Protein 9CNU (pdb70)

Foldseek 3Di:
DWDADPPRHIDDDAQDPVLLVVLLCCCPVCVLQLCSLVSLCVSQPVHALQVSVVSLVVNPPPVVLSVLLVVLLVVLQVVQVVPDPQDDDDDPVDARPQGSCVLNPHPHDRSSRVCCCSPPVHNDPSSVSSSVSNSVSSLVSLLVVVPDALLPLAADPPRALVVSVVSNVSRCSSVVDPVVVSLVCVQPSSLVRYDVVLSVQVVVVPHPQDVVRSVVRRVVD/DDPPPDDD

B-factor: mean 29.61, std 1.93, range [20.0, 30.0]

Secondary structure (DSSP, 8-state):
-EEEETTTEEEEPPPPTTHHHHHHHHHHHTTS-TTHHHHHHHHTTT--HHHHHHHHHH--S-HHHHHHHHHHHHHHHHHHHHHS---SPPPTTSPP---HHHHHTSSS-SHHHHHHHT-SS----HHHHHHHHHHHHHHHHHHHH-SS-GGG----SSS-HHHHHHHHHHHHHHHT--HHHHHHHHHHHHHHSS-HHHHHHHHHH-SS--HHHHHHHTTT-/--S-SS--

InterPro domains:
  IPR000071 Immunodeficiency lentiviral matrix, N-terminal [PF00540] (2-123)
  IPR000071 Immunodeficiency lentiviral matrix, N-terminal [PR00234] (4-20)
  IPR000071 Immunodeficiency lentiviral matrix, N-terminal [PR00234] (22-40)
  IPR000071 Immunodeficiency lentiviral matrix, N-terminal [PR00234] (42-57)
  IPR000071 Immunodeficiency lentiviral matrix, N-terminal [PR00234] (70-89)
  IPR000071 Immunodeficiency lentiviral matrix, N-terminal [PR00234] (89-102)
  IPR000477 Reverse transcriptase domain [PF00078] (675-846)
  IPR000477 Reverse transcriptase domain [PS50878] (656-846)
  IPR001037 Integrase, C-terminal, retroviral [PF00552] (1396-1439)
  IPR001037 Integrase, C-terminal, retroviral [PS51027] (1394-1441)
  IPR001584 Integrase, catalytic core [PF00665] (1227-1316)
  IPR001584 Integrase, catalytic core [PS50994] (1224-1375)
  IPR001878 Zinc finger, CCHC-type [PF00098] (391-406)
  IPR001878 Zinc finger, CCHC-type [PF00098] (412-428)
  IPR001878 Zinc finger, CCHC-type [PS50158] (391-406)
  IPR001878 Zinc finger, CCHC-type [PS50158] (413-428)
  IPR001878 Zinc finger, CCHC-type [SM00343] (391-407)
  IPR001878 Zinc finger, CCHC-type [SM00343] (412-428)
  IPR001969 Aspartic peptidase, active site [PS00141] (535-546)
  IPR001995 Peptidase A2A, retrovirus, catalytic [PS50175] (533-602)

Sequence (229 aa):
PVQQTGGGNYIHVPLSPRTLNAWVKLVEDKKFGAEVVPGFQALSEGCTPYDINQMLNCVGDHQAAMQIIREIINDEAADWDAQHPIPGPLPAGQLRDPRGSDIAGTTSTVEEQIQWMYRPQNPVPVGNIYRRWIQIGLQKCVRMYNPTNILDVKQGPKEPFQSYVDRFYKSLRAEQTDPAVKNWMTQTLLIQNANPDCKLVLKGLGMNPTLEEMLTACQGVSGVFTFGA

Radius of gyration: 22.98 Å; Cα contacts (8 Å, |Δi|>4): 279; chains: 2; bounding box: 56×44×61 Å

Nearest PDB structures (foldseek):
  6obh-assembly1_A  TM=9.306E-01  e=3.230E-22  Human immunodeficiency virus 1
  6obh-assembly1_C  TM=9.306E-01  e=6.933E-22  Human immunodeficiency virus 1
  6obh-assembly1_E  TM=9.308E-01  e=1.172E-21  Human immunodeficiency virus 1
  8eet-assembly1_A  TM=9.108E-01  e=1.801E-21  Human immunodeficiency virus 1
  8eep-assembly1_A  TM=9.104E-01  e=1.488E-21  Human immunodeficiency virus 1

Solvent-accessible surface area: 12678 Å² total; per-residue (Å²): 22,24,88,103,61,77,85,46,90,88,84,47,43,97,27,44,113,199,23,41,64,35,0,46,107,29,0,93,85,100,124,2,16,20,65,0,12,65,19,0,76,72,51,0,117,47,5,0,0,93,1,0,5,60,0,0,26,72,5,67,95,36,76,75,2,1,81,52,0,39,90,28,0,67,75,49,10,57,68,44,58,84,142,57,100,114,68,60,144,54,95,111,80,94,21,90,38,3,41,0,54,3,0,3,6,38,93,11,64,17,113,40,1,7,81,0,24,84,29,132,153,62,86,19,60,0,0,64,9,0,18,122,12,0,32,65,0,0,68,75,0,6,84,103,94,28,131,53,60,3,80,100,0,110,20,21,120,190,46,81,8,99,45,0,7,87,74,0,68,131,4,10,134,4,40,58,36,95,104,80,64,60,90,136,20,21,98,59,17,0,20,106,12,8,19,101,79,1,38,114,42,0,99,68,62,28,164,113,18,83,62,143,81,8,53,96,33,8,147,84,91,185,57,138,132,56,2,11,111

Structure (mmCIF, N/CA/C/O backbone):
data_9CNU
#
_entry.id   9CNU
#
loop_
_entity.id
_entity.type
_entity.pdbx_description
1 polymer 'Capsid protein p24'
2 polymer 'Nuclear pore complex protein Nup153'
3 non-polymer 'INOSITOL HEXAKISPHOSPHATE'
#
loop_
_atom_site.group_PDB
_atom_site.id
_atom_site.type_symbol
_atom_site.label_atom_id
_atom_site.label_alt_id
_atom_site.label_comp_id
_atom_site.label_asym_id
_atom_site.label_entity_id
_atom_site.label_seq_id
_atom_site.pdbx_PDB_ins_code
_atom_site.Cartn_x
_atom_site.Cartn_y
_atom_site.Cartn_z
_atom_site.occupancy
_atom_site.B_iso_or_equiv
_atom_site.auth_seq_id
_atom_site.auth_comp_id
_atom_site.auth_asym_id
_atom_site.auth_atom_id
_atom_site.pdbx_PDB_model_num
ATOM 1 N N . PRO A 1 1 ? 98.911 79.005 124.051 1.00 30.00 1 PRO A N 1
ATOM 2 C CA . PRO A 1 1 ? 99.985 79.472 124.930 1.00 30.00 1 PRO A CA 1
ATOM 3 C C . PRO A 1 1 ? 99.603 79.359 126.409 1.00 30.00 1 PRO A C 1
ATOM 4 O O . PRO A 1 1 ? 98.696 78.610 126.726 1.00 30.00 1 PRO A O 1
ATOM 8 N N . VAL A 1 2 ? 100.290 80.096 127.287 1.00 30.00 2 VAL A N 1
ATOM 9 C CA . VAL A 1 2 ? 99.977 80.077 128.744 1.00 30.00 2 VAL A CA 1
ATOM 10 C C . VAL A 1 2 ? 100.066 81.480 129.333 1.00 30.00 2 VAL A C 1
ATOM 11 O O . VAL A 1 2 ? 100.944 82.226 128.893 1.00 30.00 2 VAL A O 1
ATOM 15 N N . GLN A 1 3 ? 99.184 81.827 130.271 1.00 30.00 3 GLN A N 1
ATOM 16 C CA . GLN A 1 3 ? 99.222 83.115 131.013 1.00 30.00 3 GLN A CA 1
ATOM 17 C C . GLN A 1 3 ? 99.068 82.748 132.485 1.00 30.00 3 GLN A C 1
ATOM 18 O O . GLN A 1 3 ? 98.596 81.634 132.740 1.00 30.00 3 GLN A O 1
ATOM 24 N N . GLN A 1 4 ? 99.451 83.622 133.408 1.00 30.00 4 GLN A N 1
ATOM 25 C CA . GLN A 1 4 ? 99.389 83.325 134.861 1.00 30.00 4 GLN A CA 1
ATOM 26 C C . GLN A 1 4 ? 98.234 84.128 135.451 1.00 30.00 4 GLN A C 1
ATOM 27 O O . GLN A 1 4 ? 97.794 85.070 134.776 1.00 30.00 4 GLN A O 1
ATOM 33 N N . THR A 1 5 ? 97.729 83.744 136.623 1.00 30.00 5 THR A N 1
ATOM 34 C CA . THR A 1 5 ? 96.577 84.412 137.279 1.00 30.00 5 THR A CA 1
ATOM 35 C C . THR A 1 5 ? 96.877 84.574 138.771 1.00 30.00 5 THR A C 1
ATOM 36 O O . THR A 1 5 ? 97.813 83.904 139.253 1.00 30.00 5 THR A O 1
ATOM 40 N N . GLY A 1 6 ? 96.139 85.439 139.474 1.00 30.00 6 GLY A N 1
ATOM 41 C CA . GLY A 1 6 ? 96.294 85.617 140.932 1.00 30.00 6 GLY A CA 1
ATOM 42 C C . GLY A 1 6 ? 96.397 84.284 141.650 1.00 30.00 6 GLY A C 1
ATOM 43 O O . GLY A 1 6 ? 95.637 83.366 141.278 1.00 30.00 6 GLY A O 1
ATOM 44 N N . GLY A 1 7 ? 97.289 84.167 142.639 1.00 30.00 7 GLY A N 1
ATOM 45 C CA . GLY A 1 7 ? 97.450 82.935 143.437 1.00 30.00 7 GLY A CA 1
ATOM 46 C C . GLY A 1 7 ? 98.599 82.073 142.946 1.00 30.00 7 GLY A C 1
ATOM 47 O O . GLY A 1 7 ? 98.895 81.069 143.622 1.00 30.00 7 GLY A O 1
ATOM 48 N N . GLY A 1 8 ? 99.221 82.430 141.818 1.00 30.00 8 GLY A N 1
ATOM 49 C CA . GLY A 1 8 ? 100.370 81.683 141.268 1.00 30.00 8 GLY A CA 1
ATOM 50 C C . GLY A 1 8 ? 99.925 80.565 140.343 1.00 30.00 8 GLY A C 1
ATOM 51 O O . GLY A 1 8 ? 100.784 79.741 139.976 1.00 30.00 8 GLY A O 1
ATOM 52 N N . ASN A 1 9 ? 98.662 80.564 139.904 1.00 30.00 9 ASN A N 1
ATOM 53 C CA . ASN A 1 9 ? 98.106 79.482 139.049 1.00 30.00 9 ASN A CA 1
ATOM 54 C C . ASN A 1 9 ? 98.447 79.763 137.588 1.00 30.00 9 ASN A C 1
ATOM 55 O O . ASN A 1 9 ? 98.725 80.922 137.287 1.00 30.00 9 ASN A O 1
ATOM 60 N N . TYR A 1 10 ? 98.336 78.781 136.694 1.00 30.00 10 TYR A N 1
ATOM 61 C CA . TYR A 1 10 ? 98.537 79.007 135.239 1.00 30.00 10 TYR A CA 1
ATOM 62 C C . TYR A 1 10 ? 97.311 78.504 134.479 1.00 30.00 10 TYR A C 1
ATOM 63 O O . TYR A 1 10 ? 96.551 77.702 135.056 1.00 30.00 10 TYR A O 1
ATOM 72 N N . ILE A 1 11 ? 97.068 79.027 133.280 1.00 30.00 11 ILE A N 1
ATOM 73 C CA . ILE A 1 11 ? 95.859 78.667 132.490 1.00 30.00 11 ILE A CA 1
ATOM 74 C C . ILE A 1 11 ? 96.246 78.592 131.019 1.00 30.00 11 ILE A C 1
ATOM 75 O O . ILE A 1 11 ? 97.301 79.142 130.674 1.00 30.00 11 ILE A O 1
ATOM 80 N N . HIS A 1 12 ? 95.401 78.007 130.176 1.00 30.00 12 HIS A N 1
ATOM 81 C CA . HIS A 1 12 ? 95.663 78.018 128.721 1.00 30.00 12 HIS A CA 1
ATOM 82 C C . HIS A 1 12 ? 95.015 79.247 128.111 1.00 30.00 12 HIS A C 1
ATOM 83 O O . HIS A 1 12 ? 93.767 79.345 128.105 1.00 30.00 12 HIS A O 1
ATOM 90 N N . VAL A 1 13 ? 95.837 80.162 127.622 1.00 30.00 13 VAL A N 1
ATOM 91 C CA . VAL A 1 13 ? 95.305 81.323 126.868 1.00 30.00 13 VAL A CA 1
ATOM 92 C C . VAL A 1 13 ? 95.310 80.787 125.442 1.00 30.00 13 VAL A C 1
ATOM 93 O O . VAL A 1 13 ? 95.933 79.745 125.251 1.00 30.00 13 VAL A O 1
ATOM 97 N N . PRO A 1 14 ? 94.550 81.316 124.474 1.00 30.00 14 PRO A N 1
ATOM 98 C CA . PRO A 1 14 ? 94.612 80.777 123.127 1.00 30.00 14 PRO A CA 1
ATOM 99 C C . PRO A 1 14 ? 95.724 81.336 122.241 1.00 30.00 14 PRO A C 1
ATOM 100 O O . PRO A 1 14 ? 96.263 82.372 122.590 1.00 30.00 14 PRO A O 1
ATOM 104 N N . LEU A 1 15 ? 96.000 80.706 121.094 1.00 30.00 15 LEU A N 1
ATOM 105 C CA . LEU A 1 15 ? 96.983 81.280 120.140 1.00 30.00 15 LEU A CA 1
ATOM 106 C C . LEU A 1 15 ? 96.188 82.334 119.379 1.00 30.00 15 LEU A C 1
ATOM 107 O O . LEU A 1 15 ? 94.945 82.292 119.484 1.00 30.00 15 LEU A O 1
ATOM 112 N N . SER A 1 16 ? 96.835 83.224 118.636 1.00 30.00 16 SER A N 1
ATOM 113 C CA . SER A 1 16 ? 96.132 84.384 118.042 1.00 30.00 16 SER A CA 1
ATOM 114 C C . SER A 1 16 ? 95.846 84.242 116.547 1.00 30.00 16 SER A C 1
ATOM 115 O O . SER A 1 16 ? 96.558 83.482 115.861 1.00 30.00 16 SER A O 1
ATOM 118 N N . PRO A 1 17 ? 94.829 84.964 116.029 1.00 30.00 17 PRO A N 1
ATOM 119 C CA . PRO A 1 17 ? 94.463 84.930 114.606 1.00 30.00 17 PRO A CA 1
ATOM 120 C C . PRO A 1 17 ? 95.493 85.516 113.640 1.00 30.00 17 PRO A C 1
ATOM 121 O O . PRO A 1 17 ? 95.336 85.320 112.449 1.00 30.00 17 PRO A O 1
ATOM 125 N N . ARG A 1 18 ? 96.507 86.193 114.159 1.00 30.00 18 ARG A N 1
ATOM 126 C CA . ARG A 1 18 ? 97.517 86.880 113.326 1.00 30.00 18 ARG A CA 1
ATOM 127 C C . ARG A 1 18 ? 98.814 86.085 113.270 1.00 30.00 18 ARG A C 1
ATOM 128 O O . ARG A 1 18 ? 99.683 86.449 112.458 1.00 30.00 18 ARG A O 1
ATOM 136 N N . THR A 1 19 ? 98.936 85.048 114.091 1.00 30.00 19 THR A N 1
ATOM 137 C CA . THR A 1 19 ? 100.173 84.243 114.207 1.00 30.00 19 THR A CA 1
ATOM 138 C C . THR A 1 19 ? 99.960 82.962 113.415 1.00 30.00 19 THR A C 1
ATOM 139 O O . THR A 1 19 ? 100.819 82.643 112.573 1.00 30.00 19 THR A O 1
ATOM 143 N N . LEU A 1 20 ? 98.869 82.252 113.688 1.00 30.00 20 LEU A N 1
ATOM 144 C CA . LEU A 1 20 ? 98.475 81.093 112.859 1.00 30.00 20 LEU A CA 1
ATOM 145 C C . LEU A 1 20 ? 98.579 81.501 111.398 1.00 30.00 20 LEU A C 1
ATOM 146 O O . LEU A 1 20 ? 99.213 80.775 110.623 1.00 30.00 20 LEU A O 1
ATOM 151 N N . ASN A 1 21 ? 98.044 82.673 111.075 1.00 30.00 21 ASN A N 1
ATOM 152 C CA . ASN A 1 21 ? 97.954 83.172 109.686 1.00 30.00 21 ASN A CA 1
ATOM 153 C C . ASN A 1 21 ? 99.314 83.548 109.115 1.00 30.00 21 ASN A C 1
ATOM 154 O O . ASN A 1 21 ? 99.562 83.251 107.938 1.00 30.00 21 ASN A O 1
ATOM 159 N N . ALA A 1 22 ? 100.169 84.152 109.927 1.00 30.00 22 ALA A N 1
ATOM 160 C CA . ALA A 1 22 ? 101.497 84.604 109.476 1.00 30.00 22 ALA A CA 1
ATOM 161 C C . ALA A 1 22 ? 102.372 83.383 109.235 1.00 30.00 22 ALA A C 1
ATOM 162 O O . ALA A 1 22 ? 103.193 83.412 108.299 1.00 30.00 22 ALA A O 1
ATOM 164 N N . TRP A 1 23 ? 102.180 82.348 110.042 1.00 30.00 23 TRP A N 1
ATOM 165 C CA . TRP A 1 23 ? 102.912 81.078 109.868 1.00 30.00 23 TRP A CA 1
ATOM 166 C C . TRP A 1 23 ? 102.460 80.433 108.570 1.00 30.00 23 TRP A C 1
ATOM 167 O O . TRP A 1 23 ? 103.319 80.064 107.756 1.00 30.00 23 TRP A O 1
ATOM 178 N N . VAL A 1 24 ? 101.152 80.350 108.381 1.00 30.00 24 VAL A N 1
ATOM 179 C CA . VAL A 1 24 ? 100.564 79.816 107.127 1.00 30.00 24 VAL A CA 1
ATOM 180 C C . VAL A 1 24 ? 101.203 80.508 105.927 1.00 30.00 24 VAL A C 1
ATOM 181 O O . VAL A 1 24 ? 101.578 79.802 104.968 1.00 30.00 24 VAL A O 1
ATOM 185 N N . LYS A 1 25 ? 101.368 81.825 106.001 1.00 30.00 25 LYS A N 1
ATOM 186 C CA . LYS A 1 25 ? 101.899 82.635 104.881 1.00 30.00 25 LYS A CA 1
ATOM 187 C C . LYS A 1 25 ? 103.406 82.452 104.722 1.00 30.00 25 LYS A C 1
ATOM 188 O O . LYS A 1 25 ? 103.858 82.341 103.584 1.00 30.00 25 LYS A O 1
ATOM 194 N N . LEU A 1 26 ? 104.152 82.434 105.820 1.00 30.00 26 LEU A N 1
ATOM 195 C CA . LEU A 1 26 ? 105.623 82.248 105.795 1.00 30.00 26 LEU A CA 1
ATOM 196 C C . LEU A 1 26 ? 105.912 80.896 105.152 1.00 30.00 26 LEU A C 1
ATOM 197 O O . LEU A 1 26 ? 106.869 80.799 104.384 1.00 30.00 26 LEU A O 1
ATOM 202 N N . VAL A 1 27 ? 105.100 79.892 105.454 1.00 30.00 27 VAL A N 1
ATOM 203 C CA . VAL A 1 27 ? 105.248 78.520 104.898 1.00 30.00 27 VAL A CA 1
ATOM 204 C C . VAL A 1 27 ? 104.900 78.499 103.413 1.00 30.00 27 VAL A C 1
ATOM 205 O O . VAL A 1 27 ? 105.451 77.647 102.697 1.00 30.00 27 VAL A O 1
ATOM 209 N N . GLU A 1 28 ? 103.999 79.369 102.970 1.00 30.00 28 GLU A N 1
ATOM 210 C CA . GLU A 1 28 ? 103.482 79.343 101.580 1.00 30.00 28 GLU A CA 1
ATOM 211 C C . GLU A 1 28 ? 104.221 80.314 100.671 1.00 30.00 28 GLU A C 1
ATOM 212 O O . GLU A 1 28 ? 104.697 79.878 99.610 1.00 30.00 28 GLU A O 1
ATOM 218 N N . ASP A 1 29 ? 104.295 81.576 101.069 1.00 30.00 29 ASP A N 1
ATOM 219 C CA . ASP A 1 29 ? 104.949 82.641 100.280 1.00 30.00 29 ASP A CA 1
ATOM 220 C C . ASP A 1 29 ? 106.416 82.289 100.099 1.00 30.00 29 ASP A C 1
ATOM 221 O O . ASP A 1 29 ? 106.936 82.464 98.980 1.00 30.00 29 ASP A O 1
ATOM 226 N N . LYS A 1 30 ? 107.042 81.800 101.164 1.00 30.00 30 LYS A N 1
ATOM 227 C CA . LYS A 1 30 ? 108.480 81.454 101.146 1.00 30.00 30 LYS A CA 1
ATOM 228 C C . LYS A 1 30 ? 108.633 79.999 100.721 1.00 30.00 30 LYS A C 1
ATOM 229 O O . LYS A 1 30 ? 109.770 79.604 100.396 1.00 30.00 30 LYS A O 1
ATOM 235 N N . LYS A 1 31 ? 107.540 79.235 100.748 1.00 30.00 31 LYS A N 1
ATOM 236 C CA . LYS A 1 31 ? 107.555 77.822 100.303 1.00 30.00 31 LYS A CA 1
ATOM 237 C C . LYS A 1 31 ? 108.612 77.070 101.107 1.00 30.00 31 LYS A C 1
ATOM 238 O O . LYS A 1 31 ? 109.563 76.551 100.488 1.00 30.00 31 LYS A O 1
ATOM 244 N N . PHE A 1 32 ? 108.462 77.015 102.427 1.00 30.00 32 PHE A N 1
ATOM 245 C CA . PHE A 1 32 ? 109.427 76.350 103.338 1.00 30.00 32 PHE A CA 1
ATOM 246 C C . PHE A 1 32 ? 110.819 76.923 103.094 1.00 30.00 32 PHE A C 1
ATOM 247 O O . PHE A 1 32 ? 111.788 76.146 102.985 1.00 30.00 32 PHE A O 1
ATOM 255 N N . GLY A 1 33 ? 110.918 78.245 102.982 1.00 30.00 33 GLY A N 1
ATOM 256 C CA . GLY A 1 33 ? 112.240 78.880 102.893 1.00 30.00 33 GLY A CA 1
ATOM 257 C C . GLY A 1 33 ? 112.924 78.628 104.220 1.00 30.00 33 GLY A C 1
ATOM 258 O O . GLY A 1 33 ? 112.213 78.332 1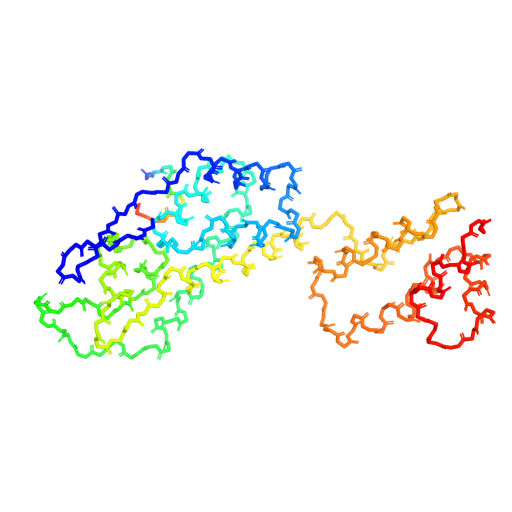05.186 1.00 30.00 33 GLY A O 1
ATOM 259 N N . ALA A 1 34 ? 114.254 78.584 104.272 1.00 30.00 34 ALA A N 1
ATOM 260 C CA . ALA A 1 34 ? 115.022 78.367 105.521 1.00 30.00 34 ALA A CA 1
ATOM 261 C C . ALA A 1 34 ? 114.461 79.205 106.665 1.00 30.00 34 ALA A C 1
ATOM 262 O O . ALA A 1 34 ? 114.457 78.712 107.810 1.00 30.00 34 ALA A O 1
ATOM 264 N N . GLU A 1 35 ? 114.010 80.420 106.368 1.00 30.00 35 GLU A N 1
ATOM 265 C CA . GLU A 1 35 ? 113.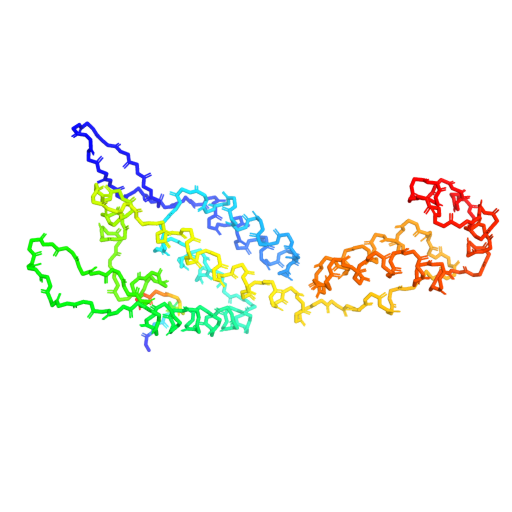518 81.384 107.385 1.00 30.00 35 GLU A CA 1
ATOM 266 C C . GLU A 1 35 ? 112.239 80.903 108.057 1.00 30.00 35 GLU A C 1
ATOM 267 O O . GLU A 1 35 ? 111.843 81.495 109.077 1.00 30.00 35 GLU A O 1
ATOM 273 N N . VAL A 1 36 ? 111.584 79.915 107.473 1.00 30.00 36 VAL A N 1
ATOM 274 C CA . VAL A 1 36 ? 110.319 79.373 108.025 1.00 30.00 36 VAL A CA 1
ATOM 275 C C . VAL A 1 36 ? 110.590 78.864 109.441 1.00 30.00 36 VAL A C 1
ATOM 276 O O . VAL A 1 36 ? 109.694 79.011 110.290 1.00 30.00 36 VAL A O 1
ATOM 280 N N . VAL A 1 37 ? 111.768 78.294 109.689 1.00 30.00 37 VAL A N 1
ATOM 281 C CA . VAL A 1 37 ? 112.111 77.686 111.007 1.00 30.00 37 VAL A CA 1
ATOM 282 C C . VAL A 1 37 ? 112.138 78.728 112.139 1.00 30.00 37 VAL A C 1
ATOM 283 O O . VAL A 1 37 ? 111.528 78.442 113.177 1.00 30.00 37 VAL A O 1
ATOM 287 N N . PRO A 1 38 ? 112.842 79.881 112.032 1.00 30.00 38 PRO A N 1
ATOM 288 C CA . PRO A 1 38 ? 112.789 80.973 113.046 1.00 30.00 38 PRO A CA 1
ATOM 289 C C . PRO A 1 38 ? 111.488 81.768 112.995 1.00 30.00 38 PRO A C 1
ATOM 290 O O . PRO A 1 38 ? 111.147 82.354 113.987 1.00 30.00 38 PRO A O 1
ATOM 294 N N . GLY A 1 39 ? 110.867 81.861 111.821 1.00 30.00 39 GLY A N 1
ATOM 295 C CA . GLY A 1 39 ? 109.555 82.515 111.721 1.00 30.00 39 GLY A CA 1
ATOM 296 C C . GLY A 1 39 ? 108.595 81.714 112.571 1.00 30.00 39 GLY A C 1
ATOM 297 O O . GLY A 1 39 ? 107.850 82.325 113.315 1.00 30.00 39 GLY A O 1
ATOM 298 N N . PHE A 1 40 ? 108.695 80.386 112.547 1.00 30.00 40 PHE A N 1
ATOM 299 C CA . PHE A 1 40 ? 107.850 79.475 113.357 1.00 30.00 40 PHE A CA 1
ATOM 300 C C . PHE A 1 40 ? 108.166 79.610 114.842 1.00 30.00 40 PHE A C 1
ATOM 301 O O . PHE A 1 40 ? 107.215 79.753 115.626 1.00 30.00 40 PHE A O 1
ATOM 309 N N . GLN A 1 41 ? 109.444 79.556 115.215 1.00 30.00 41 GLN A N 1
ATOM 310 C CA . GLN A 1 41 ? 109.910 79.603 116.621 1.00 30.00 41 GLN A CA 1
ATOM 311 C C . GLN A 1 41 ? 109.449 80.883 117.304 1.00 30.00 41 GLN A C 1
ATOM 312 O O . GLN A 1 41 ? 108.986 80.799 118.458 1.00 30.00 41 GLN A O 1
ATOM 318 N N . ALA A 1 42 ? 109.597 82.020 116.631 1.00 30.00 42 ALA A N 1
ATOM 319 C CA . ALA A 1 42 ? 109.229 83.343 117.174 1.00 30.00 42 ALA A CA 1
ATOM 320 C C . ALA A 1 42 ? 107.719 83.450 117.339 1.00 30.00 42 ALA A C 1
ATOM 321 O O . ALA A 1 42 ? 107.271 83.993 118.367 1.00 30.00 42 ALA A O 1
ATOM 323 N N . LEU A 1 43 ? 106.973 82.961 116.353 1.00 30.00 43 LEU A N 1
ATOM 324 C CA . LEU A 1 43 ? 105.493 83.010 116.363 1.00 30.00 43 LEU A CA 1
ATOM 325 C C . LEU A 1 43 ? 104.983 82.079 117.459 1.00 30.00 43 LEU A C 1
ATOM 326 O O . LEU A 1 43 ? 103.843 82.279 117.908 1.00 30.00 43 LEU A O 1
ATOM 331 N N . SER A 1 44 ? 105.802 81.124 117.897 1.00 30.00 44 SER A N 1
ATOM 332 C CA . SER A 1 44 ? 105.411 80.096 118.890 1.00 30.00 44 SER A CA 1
ATOM 333 C C . SER A 1 44 ? 106.165 80.225 120.212 1.00 30.00 44 SER A C 1
ATOM 334 O O . SER A 1 44 ? 106.218 79.224 120.949 1.00 30.00 44 SER A O 1
ATOM 337 N N . GLU A 1 45 ? 106.754 81.380 120.504 1.00 30.00 45 GLU A N 1
ATOM 338 C CA . GLU A 1 45 ? 107.572 81.526 121.732 1.00 30.00 45 GLU A CA 1
ATOM 339 C C . GLU A 1 45 ? 106.605 81.808 122.884 1.00 30.00 45 GLU A C 1
ATOM 340 O O . GLU A 1 45 ? 105.903 82.835 122.812 1.00 30.00 45 GLU A O 1
ATOM 346 N N . GLY A 1 46 ? 106.561 80.933 123.894 1.00 30.00 46 GLY A N 1
ATOM 347 C CA . GLY A 1 46 ? 105.597 81.049 125.007 1.00 30.00 46 GLY A CA 1
ATOM 348 C C . GLY A 1 46 ? 104.366 80.205 124.727 1.00 30.00 46 GLY A C 1
ATOM 349 O O . GLY A 1 46 ? 103.411 80.291 125.524 1.00 30.00 46 GLY A O 1
ATOM 350 N N . CYS A 1 47 ? 104.378 79.413 123.649 1.00 30.00 47 CYS A N 1
ATOM 351 C CA . CYS A 1 47 ? 103.235 78.551 123.242 1.00 30.00 47 CYS A CA 1
ATOM 352 C C . CYS A 1 47 ? 103.281 77.178 123.897 1.00 30.00 47 CYS A C 1
ATOM 353 O O . CYS A 1 47 ? 104.297 76.874 124.554 1.00 30.00 47 CYS A O 1
ATOM 356 N N . THR A 1 48 ? 102.224 76.388 123.719 1.00 30.00 48 THR A N 1
ATOM 357 C CA . THR A 1 48 ? 102.180 74.984 124.185 1.00 30.00 48 THR A CA 1
ATOM 358 C C . THR A 1 48 ? 102.057 74.109 122.936 1.00 30.00 48 THR A C 1
ATOM 359 O O . THR A 1 48 ? 101.664 74.636 121.879 1.00 30.00 48 THR A O 1
ATOM 363 N N . PRO A 1 49 ? 102.356 72.800 123.020 1.00 30.00 49 PRO A N 1
ATOM 364 C CA . PRO A 1 49 ? 102.298 71.908 121.863 1.00 30.00 49 PRO A CA 1
ATOM 365 C C . PRO A 1 49 ? 100.964 71.897 121.112 1.00 30.00 49 PRO A C 1
ATOM 366 O O . PRO A 1 49 ? 100.986 71.736 119.913 1.00 30.00 49 PRO A O 1
ATOM 370 N N . TYR A 1 50 ? 99.850 72.057 121.822 1.00 30.00 50 TYR A N 1
ATOM 371 C CA . TYR A 1 50 ? 98.484 72.030 121.244 1.00 30.00 50 TYR A CA 1
ATOM 372 C C . TYR A 1 50 ? 98.353 73.058 120.129 1.00 30.00 50 TYR A C 1
ATOM 373 O O . TYR A 1 50 ? 97.839 72.723 119.048 1.00 30.00 50 TYR A O 1
ATOM 382 N N . ASP A 1 51 ? 98.905 74.246 120.338 1.00 30.00 51 ASP A N 1
ATOM 383 C CA . ASP A 1 51 ? 98.804 75.358 119.368 1.00 30.00 51 ASP A CA 1
ATOM 384 C C . ASP A 1 51 ? 99.845 75.187 118.277 1.00 30.00 51 ASP A C 1
ATOM 385 O O . ASP A 1 51 ? 99.561 75.549 117.123 1.00 30.00 51 ASP A O 1
ATOM 390 N N . ILE A 1 52 ? 101.018 74.690 118.654 1.00 30.00 52 ILE A N 1
ATOM 391 C CA . ILE A 1 52 ? 102.110 74.433 117.684 1.00 30.00 52 ILE A CA 1
ATOM 392 C C . ILE A 1 52 ? 101.523 73.475 116.655 1.00 30.00 52 ILE A C 1
ATOM 393 O O . ILE A 1 52 ? 101.767 73.677 115.456 1.00 30.00 52 ILE A O 1
ATOM 398 N N . ASN A 1 53 ? 100.748 72.495 117.114 1.00 30.00 53 ASN A N 1
ATOM 399 C CA . ASN A 1 53 ? 100.054 71.551 116.211 1.00 30.00 53 ASN A CA 1
ATOM 400 C C . ASN A 1 53 ? 99.048 72.311 115.355 1.00 30.00 53 ASN A C 1
ATOM 401 O O . ASN A 1 53 ? 99.117 72.167 114.126 1.00 30.00 53 ASN A O 1
ATOM 406 N N . GLN A 1 54 ? 98.137 73.077 115.968 1.00 30.00 54 GLN A N 1
ATOM 407 C CA . GLN A 1 54 ? 97.047 73.774 115.234 1.00 30.00 54 GLN A CA 1
ATOM 408 C C . GLN A 1 54 ? 97.612 74.680 114.152 1.00 30.00 54 GLN A C 1
ATOM 409 O O . GLN A 1 54 ? 96.938 74.837 113.144 1.00 30.00 54 GLN A O 1
ATOM 415 N N . MET A 1 55 ? 98.733 75.341 114.417 1.00 30.00 55 MET A N 1
ATOM 416 C CA . MET A 1 55 ? 99.408 76.220 113.437 1.00 30.00 55 MET A CA 1
ATOM 417 C C . MET A 1 55 ? 99.811 75.382 112.233 1.00 30.00 55 MET A C 1
ATOM 418 O O . MET A 1 55 ? 99.424 75.732 111.103 1.00 30.00 55 MET A O 1
ATOM 423 N N . LEU A 1 56 ? 100.561 74.313 112.487 1.00 30.00 56 LEU A N 1
ATOM 424 C CA . LEU A 1 56 ? 101.062 73.403 111.432 1.00 30.00 56 LEU A CA 1
ATOM 425 C C . LEU A 1 56 ? 99.878 72.805 110.677 1.00 30.00 56 LEU A C 1
ATOM 426 O O . LEU A 1 56 ? 99.988 72.643 109.448 1.00 30.00 56 LEU A O 1
ATOM 431 N N . ASN A 1 57 ? 98.794 72.488 111.384 1.00 30.00 57 ASN A N 1
ATOM 432 C CA . ASN A 1 57 ? 97.582 71.883 110.780 1.00 30.00 57 ASN A CA 1
ATOM 433 C C . ASN A 1 57 ? 96.900 72.860 109.832 1.00 30.00 57 ASN A C 1
ATOM 434 O O . ASN A 1 57 ? 96.565 72.449 108.714 1.00 30.00 57 ASN A O 1
ATOM 439 N N . CYS A 1 58 ? 96.689 74.098 110.266 1.00 30.00 58 CYS A N 1
ATOM 440 C CA . CYS A 1 58 ? 95.967 75.111 109.464 1.00 30.00 58 CYS A CA 1
ATOM 441 C C . CYS A 1 58 ? 96.581 75.189 108.072 1.00 30.00 58 CYS A C 1
ATOM 442 O O . CYS A 1 58 ? 95.827 75.397 107.109 1.00 30.00 58 CYS A O 1
ATOM 445 N N . VAL A 1 59 ? 97.900 75.056 107.973 1.00 30.00 59 VAL A N 1
ATOM 446 C CA . VAL A 1 59 ? 98.552 75.021 106.639 1.00 30.00 59 VAL A CA 1
ATOM 447 C C . VAL A 1 59 ? 97.850 73.893 105.887 1.00 30.00 59 VAL A C 1
ATOM 448 O O . VAL A 1 59 ? 97.812 72.774 106.436 1.00 30.00 59 VAL A O 1
ATOM 452 N N . GLY A 1 60 ? 97.328 74.159 104.689 1.00 30.00 60 GLY A N 1
ATOM 453 C CA . GLY A 1 60 ? 96.539 73.167 103.934 1.00 30.00 60 GLY A CA 1
ATOM 454 C C . GLY A 1 60 ? 97.224 72.710 102.672 1.00 30.00 60 GLY A C 1
ATOM 455 O O . GLY A 1 60 ? 96.588 71.968 101.899 1.00 30.00 60 GLY A O 1
ATOM 456 N N . ASP A 1 61 ? 98.464 73.134 102.468 1.00 30.00 61 ASP A N 1
ATOM 457 C CA . ASP A 1 61 ? 99.202 72.832 101.224 1.00 30.00 61 ASP A CA 1
ATOM 458 C C . ASP A 1 61 ? 100.623 72.444 101.607 1.00 30.00 61 ASP A C 1
ATOM 459 O O . ASP A 1 61 ? 100.941 72.547 102.807 1.00 30.00 61 ASP A O 1
ATOM 464 N N . HIS A 1 62 ? 101.415 71.964 100.650 1.00 30.00 62 HIS A N 1
ATOM 465 C CA . HIS A 1 62 ? 102.769 71.473 100.976 1.00 30.00 62 HIS A CA 1
ATOM 466 C C . HIS A 1 62 ? 102.540 70.377 102.006 1.00 30.00 62 HIS A C 1
ATOM 467 O O . HIS A 1 62 ? 103.319 70.277 102.977 1.00 30.00 62 HIS A O 1
ATOM 474 N N . GLN A 1 63 ? 101.481 69.591 101.818 1.00 30.00 63 GLN A N 1
ATOM 475 C CA . GLN A 1 63 ? 101.084 68.558 102.805 1.00 30.00 63 GLN A CA 1
ATOM 476 C C . GLN A 1 63 ? 102.027 67.360 102.692 1.00 30.00 63 GLN A C 1
ATOM 477 O O . GLN A 1 63 ? 101.923 66.470 103.551 1.00 30.00 63 GLN A O 1
ATOM 483 N N . ALA A 1 64 ? 102.898 67.316 101.686 1.00 30.00 64 ALA A N 1
ATOM 484 C CA . ALA A 1 64 ? 103.947 66.282 101.568 1.00 30.00 64 ALA A CA 1
ATOM 485 C C . ALA A 1 64 ? 105.022 66.560 102.609 1.00 30.00 64 ALA A C 1
ATOM 486 O O . ALA A 1 64 ? 105.527 65.593 103.200 1.00 30.00 64 ALA A O 1
ATOM 488 N N . ALA A 1 65 ? 105.334 67.833 102.835 1.00 30.00 65 ALA A N 1
ATOM 489 C CA . ALA A 1 65 ? 106.389 68.253 103.776 1.00 30.00 65 ALA A CA 1
ATOM 490 C C . ALA A 1 65 ? 105.858 68.196 105.200 1.00 30.00 65 ALA A C 1
ATOM 491 O O . ALA A 1 65 ? 106.642 67.903 106.111 1.00 30.00 65 ALA A O 1
ATOM 493 N N . MET A 1 66 ? 104.580 68.510 105.376 1.00 30.00 66 MET A N 1
ATOM 494 C CA . MET A 1 66 ? 103.941 68.467 106.708 1.00 30.00 66 MET A CA 1
ATOM 495 C C . MET A 1 66 ? 103.963 67.007 107.144 1.00 30.00 66 MET A C 1
ATOM 496 O O . MET A 1 66 ? 104.129 66.758 108.342 1.00 30.00 66 MET A O 1
ATOM 501 N N . GLN A 1 67 ? 103.917 66.054 106.215 1.00 30.00 67 GLN A N 1
ATOM 502 C CA . GLN A 1 67 ? 104.006 64.618 106.581 1.00 30.00 67 GLN A CA 1
ATOM 503 C C . GLN A 1 67 ? 105.448 64.263 106.936 1.00 30.00 67 GLN A C 1
ATOM 504 O O . GLN A 1 67 ? 105.635 63.451 107.854 1.00 30.00 67 GLN A O 1
ATOM 510 N N . ILE A 1 68 ? 106.427 64.827 106.229 1.00 30.00 68 ILE A N 1
ATOM 511 C CA . ILE A 1 68 ? 107.863 64.600 106.554 1.00 30.00 68 ILE A CA 1
ATOM 512 C C . ILE A 1 68 ? 108.076 65.105 107.978 1.00 30.00 68 ILE A C 1
ATOM 513 O O . ILE A 1 68 ? 108.704 64.381 108.767 1.00 30.00 68 ILE A O 1
ATOM 518 N N . ILE A 1 69 ? 107.535 66.280 108.302 1.00 30.00 69 ILE A N 1
ATOM 519 C CA . ILE A 1 69 ? 107.625 66.848 109.675 1.00 30.00 69 ILE A CA 1
ATOM 520 C C . ILE A 1 69 ? 106.980 65.851 110.633 1.00 30.00 69 ILE A C 1
ATOM 521 O O . ILE A 1 69 ? 107.562 65.629 111.705 1.00 30.00 69 ILE A O 1
ATOM 526 N N . ARG A 1 70 ? 105.846 65.248 110.262 1.00 30.00 70 ARG A N 1
ATOM 527 C CA . ARG A 1 70 ? 105.099 64.363 111.195 1.00 30.00 70 ARG A CA 1
ATOM 528 C C . ARG A 1 70 ? 105.877 63.073 111.420 1.00 30.00 70 ARG A C 1
ATOM 529 O O . ARG A 1 70 ? 105.833 62.568 112.541 1.00 30.00 70 ARG A O 1
ATOM 537 N N . GLU A 1 71 ? 106.580 62.591 110.405 1.00 30.00 71 GLU A N 1
ATOM 538 C CA . GLU A 1 71 ? 107.399 61.366 110.525 1.00 30.00 71 GLU A CA 1
ATOM 539 C C . GLU A 1 71 ? 108.589 61.684 111.426 1.00 30.00 71 GLU A C 1
ATOM 540 O O . GLU A 1 71 ? 108.922 60.835 112.259 1.00 30.00 71 GLU A O 1
ATOM 546 N N . ILE A 1 72 ? 109.182 62.869 111.275 1.00 30.00 72 ILE A N 1
ATOM 547 C CA . ILE A 1 72 ? 110.333 63.313 112.113 1.00 30.00 72 ILE A CA 1
ATOM 548 C C . ILE A 1 72 ? 109.857 63.477 113.557 1.00 30.00 72 ILE A C 1
ATOM 549 O O . ILE A 1 72 ? 110.617 63.104 114.443 1.00 30.00 72 ILE A O 1
ATOM 554 N N . ILE A 1 73 ? 108.656 64.013 113.780 1.00 30.00 73 ILE A N 1
ATOM 555 C CA . ILE A 1 73 ? 108.105 64.251 115.149 1.00 30.00 73 ILE A CA 1
ATOM 556 C C . ILE A 1 73 ? 107.898 62.906 115.842 1.00 30.00 73 ILE A C 1
ATOM 557 O O . ILE A 1 73 ? 108.152 62.846 117.053 1.00 30.00 73 ILE A O 1
ATOM 562 N N . ASN A 1 74 ? 107.427 61.886 115.122 1.00 30.00 74 ASN A N 1
ATOM 563 C CA . ASN A 1 74 ? 107.123 60.546 115.686 1.00 30.00 74 ASN A CA 1
ATOM 564 C C . ASN A 1 74 ? 108.433 59.838 116.017 1.00 30.00 74 ASN A C 1
ATOM 565 O O . ASN A 1 74 ? 108.427 59.025 116.955 1.00 30.00 74 ASN A O 1
ATOM 570 N N . ASP A 1 75 ? 109.495 60.102 115.258 1.00 30.00 75 ASP A N 1
ATOM 571 C CA . ASP A 1 75 ? 110.838 59.503 115.448 1.00 30.00 75 ASP A CA 1
ATOM 572 C C . ASP A 1 75 ? 111.498 60.072 116.700 1.00 30.00 75 ASP A C 1
ATOM 573 O O . ASP A 1 75 ? 112.026 59.275 117.490 1.00 30.00 75 ASP A O 1
ATOM 578 N N . GLU A 1 76 ? 111.452 61.391 116.879 1.00 30.00 76 GLU A N 1
ATOM 579 C CA . GLU A 1 76 ? 112.062 62.066 118.051 1.00 30.00 76 GLU A CA 1
ATOM 580 C C . GLU A 1 76 ? 111.290 61.631 119.294 1.00 30.00 76 GLU A C 1
ATOM 581 O O . GLU A 1 76 ? 111.923 61.489 120.352 1.00 30.00 76 GLU A O 1
ATOM 587 N N . ALA A 1 77 ? 109.972 61.464 119.175 1.00 30.00 77 ALA A N 1
ATOM 588 C CA . ALA A 1 77 ? 109.095 61.040 120.289 1.00 30.00 77 ALA A CA 1
ATOM 589 C C . ALA A 1 77 ? 109.411 59.603 120.696 1.00 30.00 77 ALA A C 1
ATOM 590 O O . ALA A 1 77 ? 109.304 59.312 121.897 1.00 30.00 77 ALA A O 1
ATOM 592 N N . ALA A 1 78 ? 109.734 58.734 119.737 1.00 30.00 78 ALA A N 1
ATOM 593 C CA . ALA A 1 78 ? 110.039 57.307 119.990 1.00 30.00 78 ALA A CA 1
ATOM 594 C C . ALA A 1 78 ? 111.372 57.203 120.727 1.00 30.00 78 ALA A C 1
ATOM 595 O O . ALA A 1 78 ? 111.570 56.184 121.403 1.00 30.00 78 ALA A O 1
ATOM 597 N N . ASP A 1 79 ? 112.268 58.171 120.543 1.00 30.00 79 ASP A N 1
ATOM 598 C CA . ASP A 1 79 ? 113.585 58.251 121.221 1.00 30.00 79 ASP A CA 1
ATOM 599 C C . ASP A 1 79 ? 113.372 58.687 122.668 1.00 30.00 79 ASP A C 1
ATOM 600 O O . ASP A 1 79 ? 114.046 58.135 123.548 1.00 30.00 79 ASP A O 1
ATOM 605 N N . TRP A 1 80 ? 112.472 59.642 122.903 1.00 30.00 80 TRP A N 1
ATOM 606 C CA . TRP A 1 80 ? 112.155 60.119 124.272 1.00 30.00 80 TRP A CA 1
ATOM 607 C C . TRP A 1 80 ? 111.596 58.933 125.056 1.00 30.00 80 TRP A C 1
ATOM 608 O O . TRP A 1 80 ? 111.972 58.772 126.219 1.00 30.00 80 TRP A O 1
ATOM 619 N N . ASP A 1 81 ? 110.743 58.124 124.434 1.00 30.00 81 ASP A N 1
ATOM 620 C CA . ASP A 1 81 ? 110.191 56.902 125.068 1.00 30.00 81 ASP A CA 1
ATOM 621 C C . ASP A 1 81 ? 111.325 55.905 125.300 1.00 30.00 81 ASP A C 1
ATOM 622 O O . ASP A 1 81 ? 111.362 55.315 126.395 1.00 30.00 81 ASP A O 1
ATOM 627 N N . ALA A 1 82 ? 112.233 55.753 124.335 1.00 30.00 82 ALA A N 1
ATOM 628 C CA . ALA A 1 82 ? 113.349 54.781 124.389 1.00 30.00 82 ALA A CA 1
ATOM 629 C C . ALA A 1 82 ? 114.350 55.131 125.490 1.00 30.00 82 ALA A C 1
ATOM 630 O O . ALA A 1 82 ? 114.838 54.193 126.148 1.00 30.00 82 ALA A O 1
ATOM 632 N N . GLN A 1 83 ? 114.637 56.419 125.693 1.00 30.00 83 GLN A N 1
ATOM 633 C CA . GLN A 1 83 ? 115.672 56.876 126.655 1.00 30.00 83 GLN A CA 1
ATOM 634 C C . GLN A 1 83 ? 115.083 56.982 128.057 1.00 30.00 83 GLN A C 1
ATOM 635 O O . GLN A 1 83 ? 115.797 56.643 129.020 1.00 30.00 83 GLN A O 1
ATOM 641 N N . HIS A 1 84 ? 113.833 57.429 128.164 1.00 30.00 84 HIS A N 1
ATOM 642 C CA . HIS A 1 84 ? 113.177 57.621 129.483 1.00 30.00 84 HIS A CA 1
ATOM 643 C C . HIS A 1 84 ? 112.853 56.242 130.058 1.00 30.00 84 HIS A C 1
ATOM 644 O O . HIS A 1 84 ? 112.599 55.299 129.276 1.00 30.00 84 HIS A O 1
ATOM 651 N N . PRO A 1 85 ? 112.841 56.076 131.397 1.00 30.00 85 PRO A N 1
ATOM 652 C CA . PRO A 1 85 ? 112.663 54.760 132.014 1.00 30.00 85 PRO A CA 1
ATOM 653 C C . PRO A 1 85 ? 111.214 54.351 132.296 1.00 30.00 85 PRO A C 1
ATOM 654 O O . PRO A 1 85 ? 111.037 53.288 132.860 1.00 30.00 85 PRO A O 1
ATOM 658 N N . ILE A 1 86 ? 110.233 55.183 131.934 1.00 30.00 86 ILE A N 1
ATOM 659 C CA . ILE A 1 86 ? 108.798 54.905 132.241 1.00 30.00 86 ILE A CA 1
ATOM 660 C C . ILE A 1 86 ? 108.771 54.351 133.670 1.00 30.00 86 ILE A C 1
ATOM 661 O O . ILE A 1 86 ? 108.466 53.159 133.860 1.00 30.00 86 ILE A O 1
ATOM 666 N N . PRO A 1 87 ? 109.011 55.189 134.699 1.00 30.00 87 PRO A N 1
ATOM 667 C CA . PRO A 1 87 ? 109.095 54.703 136.081 1.00 30.00 87 PRO A CA 1
ATOM 668 C C . PRO A 1 87 ? 107.806 54.036 136.578 1.00 30.00 87 PRO A C 1
ATOM 669 O O . PRO A 1 87 ? 106.851 53.974 135.823 1.00 30.00 87 PRO A O 1
ATOM 673 N N . GLY A 1 88 ? 107.785 53.599 137.840 1.00 30.00 88 GLY A N 1
ATOM 674 C CA . GLY A 1 88 ? 106.612 52.922 138.423 1.00 30.00 88 GLY A CA 1
ATOM 675 C C . GLY A 1 88 ? 105.385 53.810 138.346 1.00 30.00 88 GLY A C 1
ATOM 676 O O . GLY A 1 88 ? 105.548 55.044 138.436 1.00 30.00 88 GLY A O 1
ATOM 677 N N . PRO A 1 89 ? 104.159 53.263 138.185 1.00 30.00 89 PRO A N 1
ATOM 678 C CA . PRO A 1 89 ? 102.970 54.096 137.999 1.00 30.00 89 PRO A CA 1
ATOM 679 C C . PRO A 1 89 ? 102.798 55.113 139.132 1.00 30.00 89 PRO A C 1
ATOM 680 O O . PRO A 1 89 ? 103.050 54.753 140.268 1.00 30.00 89 PRO A O 1
ATOM 684 N N . LEU A 1 90 ? 102.372 56.334 138.803 1.00 30.00 90 LEU A N 1
ATOM 685 C CA . LEU A 1 90 ? 102.181 57.422 139.801 1.00 30.00 90 LEU A CA 1
ATOM 686 C C . LEU A 1 90 ? 100.689 57.534 140.126 1.00 30.00 90 LEU A C 1
ATOM 687 O O . LEU A 1 90 ? 99.873 57.049 139.317 1.00 30.00 90 LEU A O 1
ATOM 692 N N . PRO A 1 91 ? 100.295 58.132 141.271 1.00 30.00 91 PRO A N 1
ATOM 693 C CA . PRO A 1 91 ? 98.890 58.195 141.673 1.00 30.00 91 PRO A CA 1
ATOM 694 C C . PRO A 1 91 ? 98.097 59.136 140.761 1.00 30.00 91 PRO A C 1
ATOM 695 O O . PRO A 1 91 ? 98.718 59.858 140.014 1.00 30.00 91 PRO A O 1
ATOM 699 N N . ALA A 1 92 ? 96.765 59.093 140.816 1.00 30.00 92 ALA A N 1
ATOM 700 C CA . ALA A 1 92 ? 95.900 59.983 140.011 1.00 30.00 92 ALA A CA 1
ATOM 701 C C . ALA A 1 92 ? 96.227 61.430 140.381 1.00 30.00 92 ALA A C 1
ATOM 702 O O . ALA A 1 92 ? 96.303 62.264 139.460 1.00 30.00 92 ALA A O 1
ATOM 704 N N . GLY A 1 93 ? 96.399 61.721 141.674 1.00 30.00 93 GLY A N 1
ATOM 705 C CA . GLY A 1 93 ? 96.800 63.065 142.133 1.00 30.00 93 GLY A CA 1
ATOM 706 C C . GLY A 1 93 ? 97.941 63.604 141.289 1.00 30.00 93 GLY A C 1
ATOM 707 O O . GLY A 1 93 ? 97.878 64.794 140.924 1.00 30.00 93 GLY A O 1
ATOM 708 N N . GLN A 1 94 ? 98.944 62.775 140.974 1.00 30.00 94 GLN A N 1
ATOM 709 C CA . GLN A 1 94 ? 100.122 63.174 140.162 1.00 30.00 94 GLN A CA 1
ATOM 710 C C . GLN A 1 94 ? 99.776 62.994 138.682 1.00 30.00 94 GLN A C 1
ATOM 711 O O . GLN A 1 94 ? 98.915 62.142 138.388 1.00 30.00 94 GLN A O 1
ATOM 717 N N . LEU A 1 95 ? 100.436 63.734 137.784 1.00 30.00 95 LEU A N 1
ATOM 718 C CA . LEU A 1 95 ? 100.180 63.654 136.320 1.00 30.00 95 LEU A CA 1
ATOM 719 C C . LEU A 1 95 ? 101.192 62.694 135.692 1.00 30.00 95 LEU A C 1
ATOM 720 O O . LEU A 1 95 ? 102.328 62.635 136.198 1.00 30.00 95 LEU A O 1
ATOM 725 N N . ARG A 1 96 ? 100.810 61.997 134.621 1.00 30.00 96 ARG A N 1
ATOM 726 C CA . ARG A 1 96 ? 101.667 60.974 133.968 1.00 30.00 96 ARG A CA 1
ATOM 727 C C . ARG A 1 96 ? 103.030 61.540 133.590 1.00 30.00 96 ARG A C 1
ATOM 728 O O . ARG A 1 96 ? 103.056 62.618 132.985 1.00 30.00 96 ARG A O 1
ATOM 736 N N . ASP A 1 97 ? 104.125 60.865 133.946 1.00 30.00 97 ASP A N 1
ATOM 737 C CA . ASP A 1 97 ? 105.461 61.294 133.470 1.00 30.00 97 ASP A CA 1
ATOM 738 C C . ASP A 1 97 ? 105.268 61.566 131.980 1.00 30.00 97 ASP A C 1
ATOM 739 O O . ASP A 1 97 ? 104.896 60.615 131.264 1.00 30.00 97 ASP A O 1
ATOM 744 N N . PRO A 1 98 ? 105.486 62.791 131.465 1.00 30.00 98 PRO A N 1
ATOM 745 C CA . PRO A 1 98 ? 105.183 63.079 130.068 1.00 30.00 98 PRO A CA 1
ATOM 746 C C . PRO A 1 98 ? 105.847 62.086 129.113 1.00 30.00 98 PRO A C 1
ATOM 747 O O . PRO A 1 98 ? 107.017 61.805 129.299 1.00 30.00 98 PRO A O 1
ATOM 751 N N . ARG A 1 99 ? 105.095 61.591 128.131 1.00 30.00 99 ARG A N 1
ATOM 752 C CA . ARG A 1 99 ? 105.600 60.622 127.127 1.00 30.00 99 ARG A CA 1
ATOM 753 C C . ARG A 1 99 ? 105.612 61.310 125.767 1.00 30.00 99 ARG A C 1
ATOM 754 O O . ARG A 1 99 ? 105.288 62.505 125.712 1.00 30.00 99 ARG A O 1
ATOM 762 N N . GLY A 1 100 ? 105.990 60.596 124.716 1.00 30.00 100 GLY A N 1
ATOM 763 C CA . GLY A 1 100 ? 106.115 61.193 123.380 1.00 30.00 100 GLY A CA 1
ATOM 764 C C . GLY A 1 100 ? 104.831 61.517 122.686 1.00 30.00 100 GLY A C 1
ATOM 765 O O . GLY A 1 100 ? 104.828 62.456 121.899 1.00 30.00 100 GLY A O 1
ATOM 766 N N . SER A 1 101 ? 103.813 60.701 122.869 1.00 30.00 101 SER A N 1
ATOM 767 C CA . SER A 1 101 ? 102.503 61.050 122.302 1.00 30.00 101 SER A CA 1
ATOM 768 C C . SER A 1 101 ? 102.102 62.348 122.996 1.00 30.00 101 SER A C 1
ATOM 769 O O . SER A 1 101 ? 101.684 63.235 122.298 1.00 30.00 101 SER A O 1
ATOM 772 N N . ASP A 1 102 ? 102.376 62.489 124.294 1.00 30.00 102 ASP A N 1
ATOM 773 C CA . ASP A 1 102 ? 101.970 63.674 125.096 1.00 30.00 102 ASP A CA 1
ATOM 774 C C . ASP A 1 102 ? 102.664 64.967 124.649 1.00 30.00 102 ASP A C 1
ATOM 775 O O . ASP A 1 102 ? 101.960 65.993 124.577 1.00 30.00 102 ASP A O 1
ATOM 780 N N . ILE A 1 103 ? 103.972 64.944 124.364 1.00 30.00 103 ILE A N 1
ATOM 781 C CA . ILE A 1 103 ? 104.754 66.170 124.002 1.00 30.00 103 ILE A CA 1
ATOM 782 C C . ILE A 1 103 ? 104.455 66.497 122.542 1.00 30.00 103 ILE A C 1
ATOM 783 O O . ILE A 1 103 ? 104.192 67.679 122.251 1.00 30.00 103 ILE A O 1
ATOM 788 N N . ALA A 1 104 ? 104.505 65.499 121.663 1.00 30.00 104 ALA A N 1
ATOM 789 C CA . ALA A 1 104 ? 104.128 65.648 120.241 1.00 30.00 104 ALA A CA 1
ATOM 790 C C . ALA A 1 104 ? 102.772 66.333 120.213 1.00 30.00 104 ALA A C 1
ATOM 791 O O . ALA A 1 104 ? 102.544 67.162 119.312 1.00 30.00 104 ALA A O 1
ATOM 793 N N . GLY A 1 105 ? 101.958 66.186 121.270 1.00 30.00 105 GLY A N 1
ATOM 794 C CA . GLY A 1 105 ? 100.711 66.970 121.426 1.00 30.00 105 GLY A CA 1
ATOM 795 C C . GLY A 1 105 ? 99.447 66.216 121.072 1.00 30.00 105 GLY A C 1
ATOM 796 O O . GLY A 1 105 ? 98.413 66.891 120.901 1.00 30.00 105 GLY A O 1
ATOM 797 N N . THR A 1 106 ? 99.471 64.886 121.053 1.00 30.00 106 THR A N 1
ATOM 798 C CA . THR A 1 106 ? 98.314 64.072 120.606 1.00 30.00 106 THR A CA 1
ATOM 799 C C . THR A 1 106 ? 97.545 63.485 121.784 1.00 30.00 106 THR A C 1
ATOM 800 O O . THR A 1 106 ? 96.449 63.992 122.075 1.00 30.00 106 THR A O 1
ATOM 804 N N . THR A 1 107 ? 98.106 62.486 122.455 1.00 30.00 107 THR A N 1
ATOM 805 C CA . THR A 1 107 ? 97.429 61.759 123.554 1.00 30.00 107 THR A CA 1
ATOM 806 C C . THR A 1 107 ? 97.029 62.704 124.680 1.00 30.00 107 THR A C 1
ATOM 807 O O . THR A 1 107 ? 95.936 62.502 125.245 1.00 30.00 107 THR A O 1
ATOM 811 N N . SER A 1 108 ? 97.862 63.692 124.991 1.00 30.00 108 SER A N 1
ATOM 812 C CA . SER A 1 108 ? 97.641 64.595 126.145 1.00 30.00 108 SER A CA 1
ATOM 813 C C . SER A 1 108 ? 96.681 65.740 125.840 1.00 30.00 108 SER A C 1
ATOM 814 O O . SER A 1 108 ? 96.397 65.971 124.649 1.00 30.00 108 SER A O 1
ATOM 817 N N . THR A 1 109 ? 96.223 66.435 126.882 1.00 30.00 109 THR A N 1
ATOM 818 C CA . THR A 1 109 ? 95.348 67.622 126.752 1.00 30.00 109 THR A CA 1
ATOM 819 C C . THR A 1 109 ? 96.250 68.852 126.714 1.00 30.00 109 THR A C 1
ATOM 820 O O . THR A 1 109 ? 97.460 68.654 126.570 1.00 30.00 109 THR A O 1
ATOM 824 N N . VAL A 1 110 ? 95.700 70.058 126.860 1.00 30.00 110 VAL A N 1
ATOM 825 C CA . VAL A 1 110 ? 96.513 71.307 126.916 1.00 30.00 110 VAL A CA 1
ATOM 826 C C . VAL A 1 110 ? 96.779 71.657 128.379 1.00 30.00 110 VAL A C 1
ATOM 827 O O . VAL A 1 110 ? 97.805 72.285 128.632 1.00 30.00 110 VAL A O 1
ATOM 831 N N . GLU A 1 111 ? 95.905 71.251 129.300 1.00 30.00 111 GLU A N 1
ATOM 832 C CA . GLU A 1 111 ? 96.024 71.618 130.736 1.00 30.00 111 GLU A CA 1
ATOM 833 C C . GLU A 1 111 ? 97.096 70.764 131.407 1.00 30.00 111 GLU A C 1
ATOM 834 O O . GLU A 1 111 ? 97.608 71.194 132.455 1.00 30.00 111 GLU A O 1
ATOM 840 N N . GLU A 1 112 ? 97.403 69.600 130.839 1.00 30.00 112 GLU A N 1
ATOM 841 C CA . GLU A 1 112 ? 98.428 68.676 131.384 1.00 30.00 112 GLU A CA 1
ATOM 842 C C . GLU A 1 112 ? 99.783 69.103 130.832 1.00 30.00 112 GLU A C 1
ATOM 843 O O . GLU A 1 112 ? 100.783 68.867 131.518 1.00 30.00 112 GLU A O 1
ATOM 849 N N . GLN A 1 113 ? 99.814 69.662 129.623 1.00 30.00 113 GLN A N 1
ATOM 850 C CA . GLN A 1 113 ? 101.047 70.179 128.980 1.00 30.00 113 GLN A CA 1
ATOM 851 C C . GLN A 1 113 ? 101.514 71.395 129.781 1.00 30.00 113 GLN A C 1
ATOM 852 O O . GLN A 1 113 ? 102.721 71.467 130.092 1.00 30.00 113 GLN A O 1
ATOM 858 N N . ILE A 1 114 ? 100.588 72.280 130.153 1.00 30.00 114 ILE A N 1
ATOM 859 C CA . ILE A 1 114 ? 100.895 73.495 130.963 1.00 30.00 114 ILE A CA 1
ATOM 860 C C . ILE A 1 114 ? 101.322 73.055 132.362 1.00 30.00 114 ILE A C 1
ATOM 861 O O . ILE A 1 114 ? 102.273 73.643 132.900 1.00 30.00 114 ILE A O 1
ATOM 866 N N . GLN A 1 115 ? 100.548 72.157 132.976 1.00 30.00 115 GLN A N 1
ATOM 867 C CA . GLN A 1 115 ? 100.851 71.638 134.332 1.00 30.00 115 GLN A CA 1
ATOM 868 C C . GLN A 1 115 ? 102.322 71.239 134.393 1.00 30.00 115 GLN A C 1
ATOM 869 O O . GLN A 1 115 ? 103.031 71.784 135.250 1.00 30.00 115 GLN A O 1
ATOM 875 N N . TRP A 1 116 ? 102.757 70.342 133.507 1.00 30.00 116 TRP A N 1
ATOM 876 C CA . TRP A 1 116 ? 104.168 69.886 133.472 1.00 30.00 116 TRP A CA 1
ATOM 877 C C . TRP A 1 116 ? 105.062 71.107 133.293 1.00 30.00 116 TRP A C 1
ATOM 878 O O . TRP A 1 116 ? 106.003 71.240 134.080 1.00 30.00 116 TRP A O 1
ATOM 889 N N . MET A 1 117 ? 104.715 72.007 132.373 1.00 30.00 117 MET A N 1
ATOM 890 C CA . MET A 1 117 ? 105.549 73.189 132.028 1.00 30.00 117 MET A CA 1
ATOM 891 C C . MET A 1 117 ? 105.801 74.056 133.259 1.00 30.00 117 MET A C 1
ATOM 892 O O . MET A 1 117 ? 106.920 74.595 133.360 1.00 30.00 117 MET A O 1
ATOM 897 N N . TYR A 1 118 ? 104.819 74.194 134.143 1.00 30.00 118 TYR A N 1
ATOM 898 C CA . TYR A 1 118 ? 104.921 75.051 135.350 1.00 30.00 118 TYR A CA 1
ATOM 899 C C . TYR A 1 118 ? 104.818 74.160 136.587 1.00 30.00 118 TYR A C 1
ATOM 900 O O . TYR A 1 118 ? 104.432 74.664 137.659 1.00 30.00 118 TYR A O 1
ATOM 909 N N . ARG A 1 119 ? 105.161 72.879 136.441 1.00 30.00 119 ARG A N 1
ATOM 910 C CA . ARG A 1 119 ? 105.137 71.920 137.572 1.00 30.00 119 ARG A CA 1
ATOM 911 C C . ARG A 1 119 ? 106.287 72.284 138.507 1.00 30.00 119 ARG A C 1
ATOM 912 O O . ARG A 1 119 ? 107.420 72.416 138.014 1.00 30.00 119 ARG A O 1
ATOM 920 N N . PRO A 1 120 ? 106.055 72.449 139.823 1.00 30.00 120 PRO A N 1
ATOM 921 C CA . PRO A 1 120 ? 107.115 72.872 140.725 1.00 30.00 120 PRO A CA 1
ATOM 922 C C . PRO A 1 120 ? 108.241 71.837 140.762 1.00 30.00 120 PRO A C 1
ATOM 923 O O . PRO A 1 120 ? 109.381 72.231 140.685 1.00 30.00 120 PRO A O 1
ATOM 927 N N . GLN A 1 121 ? 107.901 70.554 140.858 1.00 30.00 121 GLN A N 1
ATOM 928 C CA . GLN A 1 121 ? 108.906 69.465 140.953 1.00 30.00 121 GLN A CA 1
ATOM 929 C C . GLN A 1 121 ? 109.925 69.584 139.821 1.00 30.00 121 GLN A C 1
ATOM 930 O O . GLN A 1 121 ? 111.120 69.701 140.130 1.00 30.00 121 GLN A O 1
ATOM 936 N N . ASN A 1 122 ? 109.480 69.547 138.570 1.00 30.00 122 ASN A N 1
ATOM 937 C CA . ASN A 1 122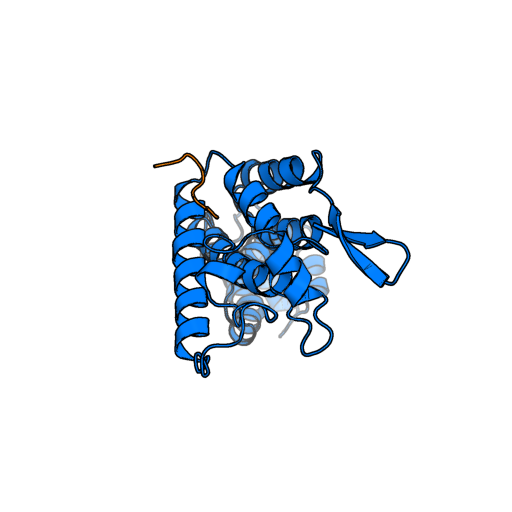 ? 110.361 69.589 137.376 1.00 30.00 122 ASN A CA 1
ATOM 938 C C . ASN A 1 122 ? 109.634 70.316 136.242 1.00 30.00 122 ASN A C 1
ATOM 939 O O . ASN A 1 122 ? 109.023 69.638 135.410 1.00 30.00 122 ASN A O 1
ATOM 944 N N . PRO A 1 123 ? 109.667 71.658 136.157 1.00 30.00 123 PRO A N 1
ATOM 945 C CA . PRO A 1 123 ? 108.988 72.313 135.060 1.00 30.00 123 PRO A CA 1
ATOM 946 C C . PRO A 1 123 ? 109.625 71.757 133.782 1.00 30.00 123 PRO A C 1
ATOM 947 O O . PRO A 1 123 ? 110.832 71.862 133.661 1.00 30.00 123 PRO A O 1
ATOM 951 N N . VAL A 1 124 ? 108.824 71.196 132.873 1.00 30.00 124 VAL A N 1
ATOM 952 C CA . VAL A 1 124 ? 109.330 70.572 131.616 1.00 30.00 124 VAL A CA 1
ATOM 953 C C . VAL A 1 124 ? 108.881 71.440 130.444 1.00 30.00 124 VAL A C 1
ATOM 954 O O . VAL A 1 124 ? 107.691 71.745 130.382 1.00 30.00 124 VAL A O 1
ATOM 958 N N . PRO A 1 125 ? 109.773 71.808 129.504 1.00 30.00 125 PRO A N 1
ATOM 959 C CA . PRO A 1 125 ? 109.412 72.665 128.386 1.00 30.00 125 PRO A CA 1
ATOM 960 C C . PRO A 1 125 ? 108.842 71.811 127.253 1.00 30.00 125 PRO A C 1
ATOM 961 O O . PRO A 1 125 ? 109.463 71.718 126.214 1.00 30.00 125 PRO A O 1
ATOM 965 N N . VAL A 1 126 ? 107.661 71.237 127.463 1.00 30.00 126 VAL A N 1
ATOM 966 C CA . VAL A 1 126 ? 107.032 70.342 126.457 1.00 30.00 126 VAL A CA 1
ATOM 967 C C . VAL A 1 126 ? 106.867 71.166 125.186 1.00 30.00 126 VAL A C 1
ATOM 968 O O . VAL A 1 126 ? 107.083 70.620 124.102 1.00 30.00 126 VAL A O 1
ATOM 972 N N . GLY A 1 127 ? 106.545 72.444 125.313 1.00 30.00 127 GLY A N 1
ATOM 973 C CA . GLY A 1 127 ? 106.339 73.311 124.147 1.00 30.00 127 GLY A CA 1
ATOM 974 C C . GLY A 1 127 ? 107.613 73.470 123.357 1.00 30.00 127 GLY A C 1
ATOM 975 O O . GLY A 1 127 ? 107.557 73.309 122.133 1.00 30.00 127 GLY A O 1
ATOM 976 N N . ASN A 1 128 ? 108.734 73.722 124.024 1.00 30.00 128 ASN A N 1
ATOM 977 C CA . ASN A 1 128 ? 110.035 73.962 123.352 1.00 30.00 128 ASN A CA 1
ATOM 978 C C . ASN A 1 128 ? 110.565 72.671 122.728 1.00 30.00 128 ASN A C 1
ATOM 979 O O . ASN A 1 128 ? 111.115 72.744 121.614 1.00 30.00 128 ASN A O 1
ATOM 984 N N . ILE A 1 129 ? 110.423 71.540 123.417 1.00 30.00 129 ILE A N 1
ATOM 985 C CA . ILE A 1 129 ? 110.976 70.234 122.955 1.00 30.00 129 ILE A CA 1
ATOM 986 C C . ILE A 1 129 ? 110.295 69.807 121.656 1.00 30.00 129 ILE A C 1
ATOM 987 O O . ILE A 1 129 ? 111.014 69.428 120.712 1.00 30.00 129 ILE A O 1
ATOM 992 N N . TYR A 1 130 ? 108.967 69.876 121.604 1.00 30.00 130 TYR A N 1
ATOM 993 C CA . TYR A 1 130 ? 108.188 69.481 120.405 1.00 30.00 130 TYR A CA 1
ATOM 994 C C . TYR A 1 130 ? 108.547 70.426 119.266 1.00 30.00 130 TYR A C 1
ATOM 995 O O . TYR A 1 130 ? 108.727 69.962 118.126 1.00 30.00 130 TYR A O 1
ATOM 1004 N N . ARG A 1 131 ? 108.680 71.710 119.580 1.00 30.00 131 ARG A N 1
ATOM 1005 C CA . ARG A 1 131 ? 109.018 72.753 118.584 1.00 30.00 131 ARG A CA 1
ATOM 1006 C C . ARG A 1 131 ? 110.391 72.463 117.980 1.00 30.00 131 ARG A C 1
ATOM 1007 O O . ARG A 1 131 ? 110.550 72.662 116.765 1.00 30.00 131 ARG A O 1
ATOM 1015 N N . ARG A 1 132 ? 111.348 72.023 118.797 1.00 30.00 132 ARG A N 1
ATOM 1016 C CA . ARG A 1 132 ? 112.718 71.692 118.332 1.00 30.00 132 ARG A CA 1
ATOM 1017 C C . ARG A 1 132 ? 112.660 70.523 117.357 1.00 30.00 132 ARG A C 1
ATOM 1018 O O . ARG A 1 132 ? 113.312 70.602 116.297 1.00 30.00 132 ARG A O 1
ATOM 1026 N N . TRP A 1 133 ? 111.884 69.495 117.690 1.00 30.00 133 TRP A N 1
ATOM 1027 C CA . TRP A 1 133 ? 111.735 68.298 116.830 1.00 30.00 133 TRP A CA 1
ATOM 1028 C C . TRP A 1 133 ? 111.235 68.767 115.471 1.00 30.00 133 TRP A C 1
ATOM 1029 O O . TRP A 1 133 ? 111.606 68.162 114.451 1.00 30.00 133 TRP A O 1
ATOM 1040 N N . ILE A 1 134 ? 110.366 69.772 115.475 1.00 30.00 134 ILE A N 1
ATOM 1041 C CA . ILE A 1 134 ? 109.767 70.307 114.224 1.00 30.00 134 ILE A CA 1
ATOM 1042 C C . ILE A 1 134 ? 110.792 71.064 113.399 1.00 30.00 134 ILE A C 1
ATOM 1043 O O . ILE A 1 134 ? 110.768 70.926 112.178 1.00 30.00 134 ILE A O 1
ATOM 1048 N N . GLN A 1 135 ? 111.628 71.854 114.053 1.00 30.00 135 GLN A N 1
ATOM 1049 C CA . GLN A 1 135 ? 112.638 72.660 113.336 1.00 30.00 135 GLN A CA 1
ATOM 1050 C C . GLN A 1 135 ? 113.466 71.661 112.531 1.00 30.00 135 GLN A C 1
ATOM 1051 O O . GLN A 1 135 ? 113.860 72.010 111.418 1.00 30.00 135 GLN A O 1
ATOM 1057 N N . ILE A 1 136 ? 113.676 70.457 113.063 1.00 30.00 136 ILE A N 1
ATOM 1058 C CA . ILE A 1 136 ? 114.415 69.375 112.352 1.00 30.00 136 ILE A CA 1
ATOM 1059 C C . ILE A 1 136 ? 113.637 68.952 111.103 1.00 30.00 136 ILE A C 1
ATOM 1060 O O . ILE A 1 136 ? 114.259 68.884 110.028 1.00 30.00 136 ILE A O 1
ATOM 1065 N N . GLY A 1 137 ? 112.331 68.694 111.231 1.00 30.00 137 GLY A N 1
ATOM 1066 C CA . GLY A 1 137 ? 111.482 68.296 110.090 1.00 30.00 137 GLY A CA 1
ATOM 1067 C C . GLY A 1 137 ? 111.391 69.423 109.081 1.00 30.00 137 GLY A C 1
ATOM 1068 O O . GLY A 1 137 ? 111.533 69.138 107.880 1.00 30.00 137 GLY A O 1
ATOM 1069 N N . LEU A 1 138 ? 111.214 70.660 109.545 1.00 30.00 138 LEU A N 1
ATOM 1070 C CA . LEU A 1 138 ? 111.137 71.863 108.680 1.00 30.00 138 LEU A CA 1
ATOM 1071 C C . LEU A 1 138 ? 112.474 72.038 107.968 1.00 30.00 138 LEU A C 1
ATOM 1072 O O . LEU A 1 138 ? 112.462 72.340 106.768 1.00 30.00 138 LEU A O 1
ATOM 1077 N N . GLN A 1 139 ? 113.579 71.850 108.687 1.00 30.00 139 GLN A N 1
ATOM 1078 C CA . GLN A 1 139 ? 114.940 72.018 108.122 1.00 30.00 139 GLN A CA 1
ATOM 1079 C C . GLN A 1 139 ? 115.150 70.966 107.040 1.00 30.00 139 GLN A C 1
ATOM 1080 O O . GLN A 1 139 ? 115.675 71.316 105.973 1.00 30.00 139 GLN A O 1
ATOM 1086 N N . LYS A 1 140 ? 114.708 69.739 107.283 1.00 30.00 140 LYS A N 1
ATOM 1087 C CA . LYS A 1 140 ? 114.836 68.656 106.283 1.00 30.00 140 LYS A CA 1
ATOM 1088 C C . LYS A 1 140 ? 114.061 69.089 105.043 1.00 30.00 140 LYS A C 1
ATOM 1089 O O . LYS A 1 140 ? 114.606 68.936 103.946 1.00 30.00 140 LYS A O 1
ATOM 1095 N N . CYS A 1 141 ? 112.869 69.660 105.222 1.00 30.00 141 CYS A N 1
ATOM 1096 C CA . CYS A 1 141 ? 112.003 70.119 104.106 1.00 30.00 141 CYS A CA 1
ATOM 1097 C C . CYS A 1 141 ? 112.670 71.255 103.332 1.00 30.00 141 CYS A C 1
ATOM 1098 O O . CYS A 1 141 ? 112.586 71.234 102.101 1.00 30.00 141 CYS A O 1
ATOM 1101 N N . VAL A 1 142 ? 113.179 72.278 104.022 1.00 30.00 142 VAL A N 1
ATOM 1102 C CA . VAL A 1 142 ? 113.941 73.379 103.368 1.00 30.00 142 VAL A CA 1
ATOM 1103 C C . VAL A 1 142 ? 114.906 72.719 102.393 1.00 30.00 142 VAL A C 1
ATOM 1104 O O . VAL A 1 142 ? 114.891 73.084 101.205 1.00 30.00 142 VAL A O 1
ATOM 1108 N N . ARG A 1 143 ? 115.715 71.789 102.895 1.00 30.00 143 ARG A N 1
ATOM 1109 C CA . ARG A 1 143 ? 116.728 71.074 102.087 1.00 30.00 143 ARG A CA 1
ATOM 1110 C C . ARG A 1 143 ? 116.051 70.244 100.996 1.00 30.00 143 ARG A C 1
ATOM 1111 O O . ARG A 1 143 ? 116.524 70.315 99.859 1.00 30.00 143 ARG A O 1
ATOM 1119 N N . MET A 1 144 ? 114.973 69.518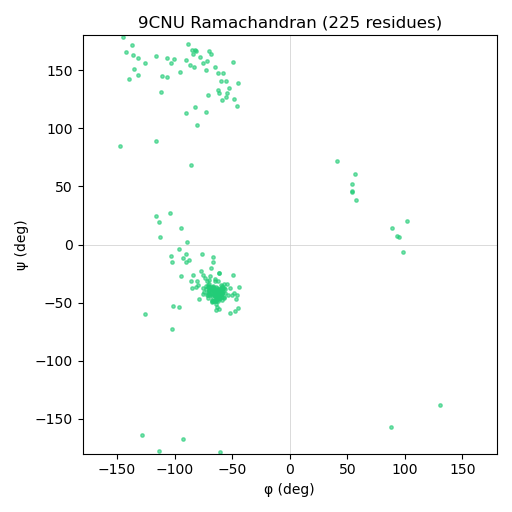 101.299 1.00 30.00 144 MET A N 1
ATOM 1120 C CA . MET A 1 144 ? 114.292 68.647 100.305 1.00 30.00 144 MET A CA 1
ATOM 1121 C C . MET A 1 144 ? 113.788 69.550 99.183 1.00 30.00 144 MET A C 1
ATOM 1122 O O . MET A 1 144 ? 113.859 69.125 98.013 1.00 30.00 144 MET A O 1
ATOM 1127 N N . TYR A 1 145 ? 113.305 70.745 99.524 1.00 30.00 145 TYR A N 1
ATOM 1128 C CA . TYR A 1 145 ? 112.722 71.708 98.560 1.00 30.00 145 TYR A CA 1
ATOM 1129 C C . TYR A 1 145 ? 113.778 72.617 97.942 1.00 30.00 145 TYR A C 1
ATOM 1130 O O . TYR A 1 145 ? 113.449 73.286 96.942 1.00 30.00 145 TYR A O 1
ATOM 1139 N N . ASN A 1 146 ? 114.994 72.654 98.490 1.00 30.00 146 ASN A N 1
ATOM 1140 C CA . ASN A 1 146 ? 116.000 73.625 97.996 1.00 30.00 146 ASN A CA 1
ATOM 1141 C C . ASN A 1 146 ? 115.995 73.505 96.475 1.00 30.00 146 ASN A C 1
ATOM 1142 O O . ASN A 1 146 ? 116.188 72.384 95.964 1.00 30.00 146 ASN A O 1
ATOM 1147 N N . PRO A 1 147 ? 115.794 74.610 95.736 1.00 30.00 147 PRO A N 1
ATOM 1148 C CA . PRO A 1 147 ? 115.681 74.546 94.284 1.00 30.00 147 PRO A CA 1
ATOM 1149 C C . PRO A 1 147 ? 116.968 74.067 93.616 1.00 30.00 147 PRO A C 1
ATOM 1150 O O . PRO A 1 147 ? 116.868 73.359 92.631 1.00 30.00 147 PRO A O 1
ATOM 1154 N N . THR A 1 148 ? 118.122 74.458 94.153 1.00 30.00 148 THR A N 1
ATOM 1155 C CA . THR A 1 148 ? 119.437 74.167 93.537 1.00 30.00 148 THR A CA 1
ATOM 1156 C C . THR A 1 148 ? 120.370 73.517 94.554 1.00 30.00 148 THR A C 1
ATOM 1157 O O . THR A 1 148 ? 119.852 73.012 95.566 1.00 30.00 148 THR A O 1
ATOM 1161 N N . ASN A 1 149 ? 121.675 73.483 94.284 1.00 30.00 149 ASN A N 1
ATOM 1162 C CA . ASN A 1 149 ? 122.699 73.009 95.242 1.00 30.00 149 ASN A CA 1
ATOM 1163 C C . ASN A 1 149 ? 123.827 74.039 95.171 1.00 30.00 149 ASN A C 1
ATOM 1164 O O . ASN A 1 149 ? 123.995 74.631 94.089 1.00 30.00 149 ASN A O 1
ATOM 1169 N N . ILE A 1 150 ? 124.574 74.241 96.252 1.00 30.00 150 ILE A N 1
ATOM 1170 C CA . ILE A 1 150 ? 125.642 75.280 96.331 1.00 30.00 150 ILE A CA 1
ATOM 1171 C C . ILE A 1 150 ? 126.703 75.042 95.256 1.00 30.00 150 ILE A C 1
ATOM 1172 O O . ILE A 1 150 ? 127.286 76.038 94.784 1.00 30.00 150 ILE A O 1
ATOM 1177 N N . LEU A 1 151 ? 126.992 73.783 94.932 1.00 30.00 151 LEU A N 1
ATOM 1178 C CA . LEU A 1 151 ? 128.022 73.422 93.924 1.00 30.00 151 LEU A CA 1
ATOM 1179 C C . LEU A 1 151 ? 127.580 73.918 92.548 1.00 30.00 151 LEU A C 1
ATOM 1180 O O . LEU A 1 151 ? 128.468 74.250 91.746 1.00 30.00 151 LEU A O 1
ATOM 1185 N N . ASP A 1 152 ? 126.273 73.963 92.286 1.00 30.00 152 ASP A N 1
ATOM 1186 C CA . ASP A 1 152 ? 125.725 74.352 90.960 1.00 30.00 152 ASP A CA 1
ATOM 1187 C C . ASP A 1 152 ? 125.343 75.831 90.964 1.00 30.00 152 ASP A C 1
ATOM 1188 O O . ASP A 1 152 ? 124.937 76.326 89.895 1.00 30.00 152 ASP A O 1
ATOM 1193 N N . VAL A 1 153 ? 125.466 76.509 92.104 1.00 30.00 153 VAL A N 1
ATOM 1194 C CA . VAL A 1 153 ? 125.219 77.975 92.174 1.00 30.00 153 VAL A CA 1
ATOM 1195 C C . VAL A 1 153 ? 126.502 78.609 91.657 1.00 30.00 153 VAL A C 1
ATOM 1196 O O . VAL A 1 153 ? 127.497 78.568 92.397 1.00 30.00 153 VAL A O 1
ATOM 1200 N N . LYS A 1 154 ? 126.503 79.086 90.413 1.00 30.00 154 LYS A N 1
ATOM 1201 C CA . LYS A 1 154 ? 127.721 79.635 89.770 1.00 30.00 154 LYS A CA 1
ATOM 1202 C C . LYS A 1 154 ? 127.386 80.978 89.126 1.00 30.00 154 LYS A C 1
ATOM 1203 O O . LYS A 1 154 ? 126.261 81.114 88.609 1.00 30.00 154 LYS A O 1
ATOM 1209 N N . GLN A 1 155 ? 128.332 81.917 89.125 1.00 30.00 155 GLN A N 1
ATOM 1210 C CA . GLN A 1 155 ? 128.094 83.262 88.546 1.00 30.00 155 GLN A CA 1
ATOM 1211 C C . GLN A 1 155 ? 127.783 83.104 87.061 1.00 30.00 155 GLN A C 1
ATOM 1212 O O . GLN A 1 155 ? 128.546 82.394 86.377 1.00 30.00 155 GLN A O 1
ATOM 1218 N N . GLY A 1 156 ? 126.709 83.731 86.583 1.00 30.00 156 GLY A N 1
ATOM 1219 C CA . GLY A 1 156 ? 126.376 83.734 85.148 1.00 30.00 156 GLY A CA 1
ATOM 1220 C C . GLY A 1 156 ? 127.171 84.828 84.464 1.00 30.00 156 GLY A C 1
ATOM 1221 O O . GLY A 1 156 ? 127.512 85.799 85.155 1.00 30.00 156 GLY A O 1
ATOM 1222 N N . PRO A 1 157 ? 127.501 84.723 83.158 1.00 30.00 157 PRO A N 1
ATOM 1223 C CA . PRO A 1 157 ? 128.366 85.708 82.494 1.00 30.00 157 PRO A CA 1
ATOM 1224 C C . PRO A 1 157 ? 127.970 87.168 82.745 1.00 30.00 157 PRO A C 1
ATOM 1225 O O . PRO A 1 157 ? 128.864 87.972 82.937 1.00 30.00 157 PRO A O 1
ATOM 1229 N N . LYS A 1 158 ? 126.674 87.487 82.716 1.00 30.00 158 LYS A N 1
ATOM 1230 C CA . LYS A 1 158 ? 126.154 88.861 82.938 1.00 30.00 158 LYS A CA 1
ATOM 1231 C C . LYS A 1 158 ? 125.592 88.969 84.355 1.00 30.00 158 LYS A C 1
ATOM 1232 O O . LYS A 1 158 ? 125.329 90.107 84.789 1.00 30.00 158 LYS A O 1
ATOM 1238 N N . GLU A 1 159 ? 125.362 87.843 85.038 1.00 30.00 159 GLU A N 1
ATOM 1239 C CA . GLU A 1 159 ? 124.925 87.882 86.456 1.00 30.00 159 GLU A CA 1
ATOM 1240 C C . GLU A 1 159 ? 126.019 88.605 87.234 1.00 30.00 159 GLU A C 1
ATOM 1241 O O . GLU A 1 159 ? 127.192 88.381 86.904 1.00 30.00 159 GLU A O 1
ATOM 1247 N N . PRO A 1 160 ? 125.704 89.473 88.215 1.00 30.00 160 PRO A N 1
ATOM 1248 C CA . PRO A 1 160 ? 126.729 90.098 89.041 1.00 30.00 160 PRO A CA 1
ATOM 1249 C C . PRO A 1 160 ? 127.258 89.146 90.119 1.00 30.00 160 PRO A C 1
ATOM 1250 O O . PRO A 1 160 ? 126.586 88.177 90.419 1.00 30.00 160 PRO A O 1
ATOM 1254 N N . PHE A 1 161 ? 128.424 89.443 90.684 1.00 30.00 161 PHE A N 1
ATOM 1255 C CA . PHE A 1 161 ? 129.069 88.611 91.727 1.00 30.00 161 PHE A CA 1
ATOM 1256 C C . PHE A 1 161 ? 128.216 88.513 92.987 1.00 30.00 161 PHE A C 1
ATOM 1257 O O . PHE A 1 161 ? 128.058 87.398 93.503 1.00 30.00 161 PHE A O 1
ATOM 1265 N N . GLN A 1 162 ? 127.669 89.633 93.456 1.00 30.00 162 GLN A N 1
ATOM 1266 C CA . GLN A 1 162 ? 126.899 89.682 94.724 1.00 30.00 162 GLN A CA 1
ATOM 1267 C C . GLN A 1 162 ? 125.661 88.794 94.634 1.00 30.00 162 GLN A C 1
ATOM 1268 O O . GLN A 1 162 ? 125.359 88.125 95.630 1.00 30.00 162 GLN A O 1
ATOM 1274 N N . SER A 1 163 ? 124.957 88.811 93.505 1.00 30.00 163 SER A N 1
ATOM 1275 C CA . SER A 1 163 ? 123.737 87.996 93.296 1.00 30.00 163 SER A CA 1
ATOM 1276 C C . SER A 1 163 ? 124.114 86.518 93.326 1.00 30.00 163 SER A C 1
ATOM 1277 O O . SER A 1 163 ? 123.413 85.744 94.005 1.00 30.00 163 SER A O 1
ATOM 1280 N N . TYR A 1 164 ? 125.198 86.151 92.648 1.00 30.00 164 TYR A N 1
ATOM 1281 C CA . TYR A 1 164 ? 125.724 84.766 92.640 1.00 30.00 164 TYR A CA 1
ATOM 1282 C C . TYR A 1 164 ? 126.046 84.380 94.075 1.00 30.00 164 TYR A C 1
ATOM 1283 O O . TYR A 1 164 ? 125.730 83.248 94.494 1.00 30.00 164 TYR A O 1
ATOM 1292 N N . VAL A 1 165 ? 126.639 85.314 94.809 1.00 30.00 165 VAL A N 1
ATOM 1293 C CA . VAL A 1 165 ? 127.034 85.081 9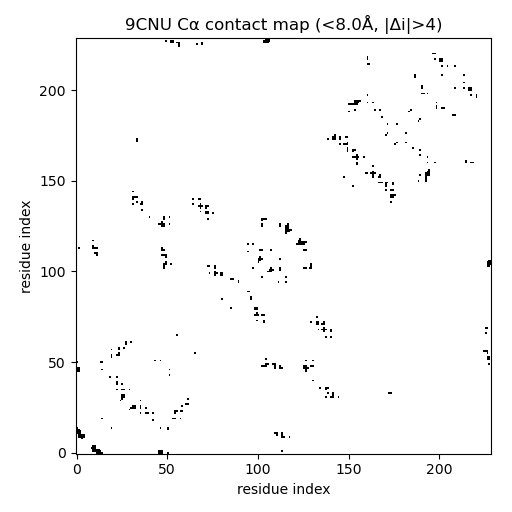6.221 1.00 30.00 165 VAL A CA 1
ATOM 1294 C C . VAL A 1 165 ? 125.801 84.923 97.103 1.00 30.00 165 VAL A C 1
ATOM 1295 O O . VAL A 1 165 ? 125.816 84.055 97.990 1.00 30.00 165 VAL A O 1
ATOM 1299 N N . ASP A 1 166 ? 124.786 85.751 96.885 1.00 30.00 166 ASP A N 1
ATOM 1300 C CA . ASP A 1 166 ? 123.564 85.711 97.711 1.00 30.00 166 ASP A CA 1
ATOM 1301 C C . ASP A 1 166 ? 123.005 84.300 97.613 1.00 30.00 166 ASP A C 1
ATOM 1302 O O . ASP A 1 166 ? 122.706 83.707 98.664 1.00 30.00 166 ASP A O 1
ATOM 1307 N N . ARG A 1 167 ? 122.948 83.757 96.406 1.00 30.00 167 ARG A N 1
ATOM 1308 C CA . ARG A 1 167 ? 122.421 82.395 96.169 1.00 30.00 167 ARG A CA 1
ATOM 1309 C C . ARG A 1 167 ? 123.311 81.369 96.862 1.00 30.00 167 ARG A C 1
ATOM 1310 O O . ARG A 1 167 ? 122.763 80.448 97.493 1.00 30.00 167 ARG A O 1
ATOM 1318 N N . PHE A 1 168 ? 124.629 81.533 96.767 1.00 30.00 168 PHE A N 1
ATOM 1319 C CA . PHE A 1 168 ? 125.617 80.576 97.321 1.00 30.00 168 PHE A CA 1
ATOM 1320 C C . PHE A 1 168 ? 125.487 80.471 98.838 1.00 30.00 168 PHE A C 1
ATOM 1321 O O . PHE A 1 168 ? 125.409 79.336 99.346 1.00 30.00 168 PHE A O 1
ATOM 1329 N N . TYR A 1 169 ? 125.436 81.604 99.536 1.00 30.00 169 TYR A N 1
ATOM 1330 C CA . TYR A 1 169 ? 125.368 81.635 101.019 1.00 30.00 169 TYR A CA 1
ATOM 1331 C C . TYR A 1 169 ? 123.990 81.154 101.475 1.00 30.00 169 TYR A C 1
ATOM 1332 O O . TYR A 1 169 ? 123.910 80.469 102.513 1.00 30.00 169 TYR A O 1
ATOM 1341 N N . LYS A 1 170 ? 122.937 81.497 100.735 1.00 30.00 170 LYS A N 1
ATOM 1342 C CA . LYS A 1 170 ? 121.558 81.050 101.051 1.00 30.00 170 LYS A CA 1
ATOM 1343 C C . LYS A 1 170 ? 121.499 79.530 100.988 1.00 30.00 170 LYS A C 1
ATOM 1344 O O . LYS A 1 170 ? 120.917 78.916 101.900 1.00 30.00 170 LYS A O 1
ATOM 1350 N N . SER A 1 171 ? 122.057 78.949 99.932 1.00 30.00 171 SER A N 1
ATOM 1351 C CA . SER A 1 171 ? 122.081 77.483 99.734 1.00 30.00 171 SER A CA 1
ATOM 1352 C C . SER A 1 171 ? 122.922 76.835 100.828 1.00 30.00 171 SER A C 1
ATOM 1353 O O . SER A 1 171 ? 122.550 75.754 101.286 1.00 30.00 171 SER A O 1
ATOM 1356 N N . LEU A 1 172 ? 124.054 77.444 101.176 1.00 30.00 172 LEU A N 1
ATOM 1357 C CA . LEU A 1 172 ? 124.939 76.935 102.251 1.00 30.00 172 LEU A CA 1
ATOM 1358 C C . LEU A 1 172 ? 124.102 76.762 103.521 1.00 30.00 172 LEU A C 1
ATOM 1359 O O . LEU A 1 172 ? 124.238 75.707 104.170 1.00 30.00 172 LEU A O 1
ATOM 1364 N N . ARG A 1 173 ? 123.238 77.733 103.837 1.00 30.00 173 ARG A N 1
ATOM 1365 C CA . ARG A 1 173 ? 122.335 77.664 105.015 1.00 30.00 173 ARG A CA 1
ATOM 1366 C C . ARG A 1 173 ? 121.339 76.522 104.872 1.00 30.00 173 ARG A C 1
ATOM 1367 O O . ARG A 1 173 ? 121.286 75.699 105.791 1.00 30.00 173 ARG A O 1
ATOM 1375 N N . ALA A 1 174 ? 120.566 76.498 103.787 1.00 30.00 174 ALA A N 1
ATOM 1376 C CA . ALA A 1 174 ? 119.487 75.513 103.550 1.00 30.00 174 ALA A CA 1
ATOM 1377 C C . ALA A 1 174 ? 120.011 74.083 103.430 1.00 30.00 174 ALA A C 1
ATOM 1378 O O . ALA A 1 174 ? 119.352 73.172 103.967 1.00 30.00 174 ALA A O 1
ATOM 1380 N N . GLU A 1 175 ? 121.076 73.873 102.655 1.00 30.00 175 GLU A N 1
ATOM 1381 C CA . GLU A 1 175 ? 121.716 72.541 102.516 1.00 30.00 175 GLU A CA 1
ATOM 1382 C C . GLU A 1 175 ? 122.204 72.140 103.901 1.00 30.00 175 GLU A C 1
ATOM 1383 O O . GLU A 1 175 ? 122.350 70.927 104.149 1.00 30.00 175 GLU A O 1
ATOM 1389 N N . GLN A 1 176 ? 122.446 73.130 104.760 1.00 30.00 176 GLN A N 1
ATOM 1390 C CA . GLN A 1 176 ? 122.870 72.882 106.159 1.00 30.00 176 GLN A CA 1
ATOM 1391 C C . GLN A 1 176 ? 124.095 71.975 106.151 1.00 30.00 176 GLN A C 1
ATOM 1392 O O . GLN A 1 176 ? 124.048 70.921 106.806 1.00 30.00 176 GLN A O 1
ATOM 1398 N N . THR A 1 177 ? 125.125 72.336 105.393 1.00 30.00 177 THR A N 1
ATOM 1399 C CA . THR A 1 177 ? 126.401 71.581 105.363 1.00 30.00 177 THR A CA 1
ATOM 1400 C C . THR A 1 177 ? 127.118 71.846 106.687 1.00 30.00 177 THR A C 1
ATOM 1401 O O . THR A 1 177 ? 126.804 72.868 107.313 1.00 30.00 177 THR A O 1
ATOM 1405 N N . ASP A 1 178 ? 128.034 70.974 107.108 1.00 30.00 178 ASP A N 1
ATOM 1406 C CA . ASP A 1 178 ? 128.721 71.121 108.416 1.00 30.00 178 ASP A CA 1
ATOM 1407 C C . ASP A 1 178 ? 129.513 72.426 108.398 1.00 30.00 178 ASP A C 1
ATOM 1408 O O . ASP A 1 178 ? 130.037 72.757 107.333 1.00 30.00 178 ASP A O 1
ATOM 1413 N N . PRO A 1 179 ? 129.684 73.133 109.535 1.00 30.00 179 PRO A N 1
ATOM 1414 C CA . PRO A 1 179 ? 130.330 74.455 109.545 1.00 30.00 179 PRO A CA 1
ATOM 1415 C C . PRO A 1 179 ? 131.760 74.463 108.992 1.00 30.00 179 PRO A C 1
ATOM 1416 O O . PRO A 1 179 ? 132.118 75.437 108.366 1.00 30.00 179 PRO A O 1
ATOM 1420 N N . ALA A 1 180 ? 132.550 73.426 109.267 1.00 30.00 180 ALA A N 1
ATOM 1421 C CA . ALA A 1 180 ? 133.937 73.307 108.763 1.00 30.00 180 ALA A CA 1
ATOM 1422 C C . ALA A 1 180 ? 133.920 73.232 107.236 1.00 30.00 180 ALA A C 1
ATOM 1423 O O . ALA A 1 180 ? 134.809 73.841 106.611 1.00 30.00 180 ALA A O 1
ATOM 1425 N N . VAL A 1 181 ? 132.948 72.521 106.661 1.00 30.00 181 VAL A N 1
ATOM 1426 C CA . VAL A 1 181 ? 132.838 72.338 105.185 1.00 30.00 181 VAL A CA 1
ATOM 1427 C C . VAL A 1 181 ? 132.308 73.634 104.581 1.00 30.00 181 VAL A C 1
ATOM 1428 O O . VAL A 1 181 ? 132.576 73.863 103.396 1.00 30.00 181 VAL A O 1
ATOM 1432 N N . LYS A 1 182 ? 131.558 74.426 105.344 1.00 30.00 182 LYS A N 1
ATOM 1433 C CA . LYS A 1 182 ? 131.016 75.731 104.901 1.00 30.00 182 LYS A CA 1
ATOM 1434 C C . LYS A 1 182 ? 132.181 76.698 104.706 1.00 30.00 182 LYS A C 1
ATOM 1435 O O . LYS A 1 182 ? 132.117 77.476 103.759 1.00 30.00 182 LYS A O 1
ATOM 1441 N N . ASN A 1 183 ? 133.197 76.644 105.564 1.00 30.00 183 ASN A N 1
ATOM 1442 C CA . ASN A 1 183 ? 134.397 77.511 105.445 1.00 30.00 183 ASN A CA 1
ATOM 1443 C C . ASN A 1 183 ? 135.178 77.142 104.183 1.00 30.00 183 ASN A C 1
ATOM 1444 O O . ASN A 1 183 ? 135.680 78.064 103.524 1.00 30.00 183 ASN A O 1
ATOM 1449 N N . TRP A 1 184 ? 135.264 75.856 103.839 1.00 30.00 184 TRP A N 1
ATOM 1450 C CA . TRP A 1 184 ? 136.007 75.398 102.638 1.00 30.00 184 TRP A CA 1
ATOM 1451 C C . TRP A 1 184 ? 135.286 75.893 101.386 1.00 30.00 184 TRP A C 1
ATOM 1452 O O . TRP A 1 184 ? 135.960 76.459 100.507 1.00 30.00 184 TRP A O 1
ATOM 1463 N N . MET A 1 185 ? 133.968 75.715 101.323 1.00 30.00 185 MET A N 1
ATOM 1464 C CA . MET A 1 185 ? 133.159 76.105 100.141 1.00 30.00 185 MET A CA 1
ATOM 1465 C C . MET A 1 185 ? 133.270 77.610 99.926 1.00 30.00 185 MET A C 1
ATOM 1466 O O . MET A 1 185 ? 133.537 78.024 98.783 1.00 30.00 185 MET A O 1
ATOM 1471 N N . THR A 1 186 ? 133.137 78.392 100.993 1.00 30.00 186 THR A N 1
ATOM 1472 C CA . THR A 1 186 ? 133.145 79.871 100.896 1.00 30.00 186 THR A CA 1
ATOM 1473 C C . THR A 1 186 ? 134.496 80.348 100.369 1.00 30.00 186 THR A C 1
ATOM 1474 O O . THR A 1 186 ? 134.488 81.287 99.562 1.00 30.00 186 THR A O 1
ATOM 1478 N N . GLN A 1 187 ? 135.599 79.712 100.759 1.00 30.00 187 GLN A N 1
ATOM 1479 C CA . GLN A 1 187 ? 136.961 80.187 100.400 1.00 30.00 187 GLN A CA 1
ATOM 1480 C C . GLN A 1 187 ? 137.486 79.546 99.114 1.00 30.00 187 GLN A C 1
ATOM 1481 O O . GLN A 1 187 ? 138.513 80.046 98.613 1.00 30.00 187 GLN A O 1
ATOM 1487 N N . THR A 1 188 ? 136.833 78.506 98.589 1.00 30.00 188 THR A N 1
ATOM 1488 C CA . THR A 1 1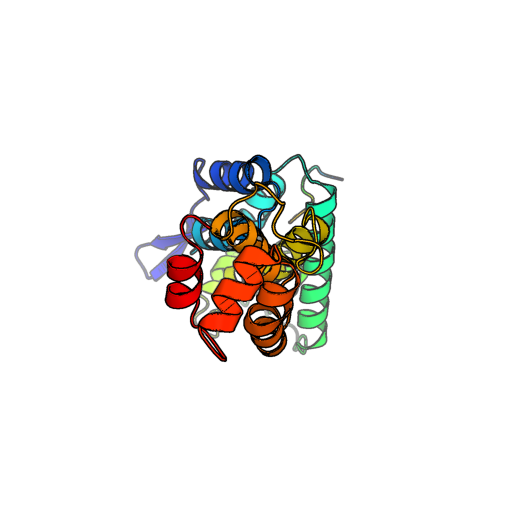88 ? 137.339 77.748 97.412 1.00 30.00 188 THR A CA 1
ATOM 1489 C C . THR A 1 188 ? 136.318 77.663 96.281 1.00 30.00 188 THR A C 1
ATOM 1490 O O . THR A 1 188 ? 136.635 78.146 95.177 1.00 30.00 188 THR A O 1
ATOM 1494 N N . LEU A 1 189 ? 135.146 77.087 96.542 1.00 30.00 189 LEU A N 1
ATOM 1495 C CA . LEU A 1 189 ? 134.103 76.862 95.509 1.00 30.00 189 LEU A CA 1
ATOM 1496 C C . LEU A 1 189 ? 133.653 78.204 94.938 1.00 30.00 189 LEU A C 1
ATOM 1497 O O . LEU A 1 189 ? 133.153 78.217 93.799 1.00 30.00 189 LEU A O 1
ATOM 1502 N N . LEU A 1 190 ? 133.814 79.287 95.695 1.00 30.00 190 LEU A N 1
ATOM 1503 C CA . LEU A 1 190 ? 133.313 80.618 95.276 1.00 30.00 190 LEU A CA 1
ATOM 1504 C C . LEU A 1 190 ? 134.292 81.341 94.362 1.00 30.00 190 LEU A C 1
ATOM 1505 O O . LEU A 1 190 ? 133.874 82.260 93.639 1.00 30.00 190 LEU A O 1
ATOM 1510 N N . ILE A 1 191 ? 135.568 81.034 94.469 1.00 30.00 191 ILE A N 1
ATOM 1511 C CA . ILE A 1 191 ? 136.536 81.588 93.494 1.00 30.00 191 ILE A CA 1
ATOM 1512 C C . ILE A 1 191 ? 136.376 80.666 92.289 1.00 30.00 191 ILE A C 1
ATOM 1513 O O . ILE A 1 191 ? 136.407 81.174 91.164 1.00 30.00 191 ILE A O 1
ATOM 1518 N N . GLN A 1 192 ? 136.052 79.394 92.535 1.00 30.00 192 GLN A N 1
ATOM 1519 C CA . GLN A 1 192 ? 135.947 78.356 91.478 1.00 30.00 192 GLN A CA 1
ATOM 1520 C C . GLN A 1 192 ? 134.725 78.504 90.568 1.00 30.00 192 GLN A C 1
ATOM 1521 O O . GLN A 1 192 ? 134.911 78.346 89.349 1.00 30.00 192 GLN A O 1
ATOM 1527 N N . ASN A 1 193 ? 133.532 78.785 91.097 1.00 30.00 193 ASN A N 1
ATOM 1528 C CA . ASN A 1 193 ? 132.288 78.795 90.278 1.00 30.00 193 ASN A CA 1
ATOM 1529 C C . ASN A 1 193 ? 132.034 80.181 89.690 1.00 30.00 193 ASN A C 1
ATOM 1530 O O . ASN A 1 193 ? 131.135 80.295 88.837 1.00 30.00 193 ASN A O 1
ATOM 1535 N N . ALA A 1 194 ? 132.803 81.186 90.098 1.00 30.00 194 ALA A N 1
ATOM 1536 C CA . ALA A 1 194 ? 132.620 82.577 89.635 1.00 30.00 194 ALA A CA 1
ATOM 1537 C C . ALA A 1 194 ? 133.148 82.737 88.211 1.00 30.00 194 ALA A C 1
ATOM 1538 O O . ALA A 1 194 ? 134.006 81.921 87.815 1.00 30.00 194 ALA A O 1
ATOM 1540 N N . ASN A 1 195 ? 132.654 83.729 87.464 1.00 30.00 195 ASN A N 1
ATOM 1541 C CA . ASN A 1 195 ? 133.165 84.036 86.102 1.00 30.00 195 ASN A CA 1
ATOM 1542 C C . ASN A 1 195 ? 134.691 84.120 86.187 1.00 30.00 195 ASN A C 1
ATOM 1543 O O . ASN A 1 195 ? 135.176 84.350 87.283 1.00 30.00 195 ASN A O 1
ATOM 1548 N N . PRO A 1 196 ? 135.449 83.927 85.088 1.00 30.00 196 PRO A N 1
ATOM 1549 C CA . PRO A 1 196 ? 136.907 83.929 85.151 1.00 30.00 196 PRO A CA 1
ATOM 1550 C C . PRO A 1 196 ? 137.449 85.332 85.445 1.00 30.00 196 PRO A C 1
ATOM 1551 O O . PRO A 1 196 ? 138.331 85.443 86.257 1.00 30.00 196 PRO A O 1
ATOM 1555 N N . ASP A 1 197 ? 136.902 86.361 84.796 1.00 30.00 197 ASP A N 1
ATOM 1556 C CA . ASP A 1 197 ? 137.376 87.759 84.976 1.00 30.00 197 ASP A CA 1
ATOM 1557 C C . ASP A 1 197 ? 137.243 88.151 86.448 1.00 30.00 197 ASP A C 1
ATOM 1558 O O . ASP A 1 197 ? 138.236 88.652 87.008 1.00 30.00 197 ASP A O 1
ATOM 1563 N N . CYS A 1 198 ? 136.092 87.887 87.065 1.00 30.00 198 CYS A N 1
ATOM 1564 C CA . CYS A 1 198 ? 135.837 88.205 88.493 1.00 30.00 198 CYS A CA 1
ATOM 1565 C C . CYS A 1 198 ? 136.692 87.274 89.353 1.00 30.00 198 CYS A C 1
ATOM 1566 O O . CYS A 1 198 ? 137.200 87.734 90.386 1.00 30.00 198 CYS A O 1
ATOM 1569 N N . LYS A 1 199 ? 136.856 86.021 88.929 1.00 30.00 199 LYS A N 1
ATOM 1570 C CA . LYS A 1 199 ? 137.679 85.021 89.657 1.00 30.00 199 LYS A CA 1
ATOM 1571 C C . LYS A 1 199 ? 139.111 85.546 89.747 1.00 30.00 199 LYS A C 1
ATOM 1572 O O . LYS A 1 199 ? 139.702 85.438 90.834 1.00 30.00 199 LYS A O 1
ATOM 1578 N N . LEU A 1 200 ? 139.631 86.122 88.661 1.00 30.00 200 LEU A N 1
ATOM 1579 C CA . LEU A 1 200 ? 141.007 86.680 88.622 1.00 30.00 200 LEU A CA 1
ATOM 1580 C C . LEU A 1 200 ? 141.093 87.890 89.553 1.00 30.00 200 LEU A C 1
ATOM 1581 O O . LEU A 1 200 ? 142.162 88.083 90.146 1.00 30.00 200 LEU A O 1
ATOM 1586 N N . VAL A 1 201 ? 140.029 88.691 89.647 1.00 30.00 201 VAL A N 1
ATOM 1587 C CA . VAL A 1 201 ? 139.995 89.877 90.551 1.00 30.00 201 VAL A CA 1
ATOM 1588 C C . VAL A 1 201 ? 140.180 89.381 91.986 1.00 30.00 201 VAL A C 1
ATOM 1589 O O . VAL A 1 201 ? 141.025 89.962 92.692 1.00 30.00 201 VAL A O 1
ATOM 1593 N N . LEU A 1 202 ? 139.467 88.321 92.379 1.00 30.00 202 LEU A N 1
ATOM 1594 C CA . LEU A 1 202 ? 139.562 87.740 93.746 1.00 30.00 202 LEU A CA 1
ATOM 1595 C C . LEU A 1 202 ? 140.960 87.148 93.926 1.00 30.00 202 LEU A C 1
ATOM 1596 O O . LEU A 1 202 ? 141.531 87.290 95.027 1.00 30.00 202 LEU A O 1
ATOM 1601 N N . LYS A 1 203 ? 141.489 86.499 92.889 1.00 30.00 203 LYS A N 1
ATOM 1602 C CA . LYS A 1 203 ? 142.842 85.886 92.919 1.00 30.00 203 LYS A CA 1
ATOM 1603 C C . LYS A 1 203 ? 143.894 86.987 93.050 1.00 30.00 203 LYS A C 1
ATOM 1604 O O . LYS A 1 203 ? 144.889 86.762 93.766 1.00 30.00 203 LYS A O 1
ATOM 1610 N N . GLY A 1 204 ? 143.679 88.131 92.398 1.00 30.00 204 GLY A N 1
ATOM 1611 C CA . GLY A 1 204 ? 144.610 89.272 92.461 1.00 30.00 204 GLY A CA 1
ATOM 1612 C C . GLY A 1 204 ? 144.712 89.774 93.886 1.00 30.00 204 GLY A C 1
ATOM 1613 O O . GLY A 1 204 ? 145.796 90.257 94.264 1.00 30.00 204 GLY A O 1
ATOM 1614 N N . LEU A 1 205 ? 143.628 89.655 94.656 1.00 30.00 205 LEU A N 1
ATOM 1615 C CA . LEU A 1 205 ? 143.604 90.103 96.072 1.00 30.00 205 LEU A CA 1
ATOM 1616 C C . LEU A 1 205 ? 144.646 89.316 96.858 1.00 30.00 205 LEU A C 1
ATOM 1617 O O . LEU A 1 205 ? 145.364 89.943 97.661 1.00 30.00 205 LEU A O 1
ATOM 1622 N N . GLY A 1 206 ? 144.723 88.004 96.632 1.00 30.00 206 GLY A N 1
ATOM 1623 C CA . GLY A 1 206 ? 145.656 87.135 97.370 1.00 30.00 206 GLY A CA 1
ATOM 1624 C C . GLY A 1 206 ? 144.950 85.917 97.927 1.00 30.00 206 GLY A C 1
ATOM 1625 O O . GLY A 1 206 ? 144.091 85.374 97.205 1.00 30.00 206 GLY A O 1
ATOM 1626 N N . MET A 1 207 ? 145.255 85.524 99.166 1.00 30.00 207 MET A N 1
ATOM 1627 C CA . MET A 1 207 ? 144.706 84.289 99.785 1.00 30.00 207 MET A CA 1
ATOM 1628 C C . MET A 1 207 ? 143.737 84.630 100.917 1.00 30.00 207 MET A C 1
ATOM 1629 O O . MET A 1 207 ? 143.984 85.628 101.616 1.00 30.00 207 MET A O 1
ATOM 1634 N N . ASN A 1 208 ? 142.685 83.828 101.095 1.00 30.00 208 ASN A N 1
ATOM 1635 C CA . ASN A 1 208 ? 141.680 84.023 102.173 1.00 30.00 208 ASN A CA 1
ATOM 1636 C C . ASN A 1 208 ? 141.120 85.444 102.119 1.00 30.00 208 ASN A C 1
ATOM 1637 O O . ASN A 1 208 ? 140.999 86.068 103.185 1.00 30.00 208 ASN A O 1
ATOM 1642 N N . PRO A 1 209 ? 140.743 85.985 100.946 1.00 30.00 209 PRO A N 1
ATOM 1643 C CA . PRO A 1 209 ? 140.145 87.305 100.920 1.00 30.00 209 PRO A CA 1
ATOM 1644 C C . PRO A 1 209 ? 138.826 87.297 101.702 1.00 30.00 209 PRO A C 1
ATOM 1645 O O . PRO A 1 209 ? 138.054 86.396 101.473 1.00 30.00 209 PRO A O 1
ATOM 1649 N N . THR A 1 210 ? 138.589 88.274 102.582 1.00 30.00 210 THR A N 1
ATOM 1650 C CA . THR A 1 210 ? 137.324 88.390 103.347 1.00 30.00 210 THR A CA 1
ATOM 1651 C C . THR A 1 210 ? 136.228 88.738 102.352 1.00 30.00 210 THR A C 1
ATOM 1652 O O . THR A 1 210 ? 136.566 89.120 101.224 1.00 30.00 210 THR A O 1
ATOM 1656 N N . LEU A 1 211 ? 134.971 88.573 102.727 1.00 30.00 211 LEU A N 1
ATOM 1657 C CA . LEU A 1 211 ? 133.867 88.804 101.773 1.00 30.00 211 LEU A CA 1
ATOM 1658 C C . LEU A 1 211 ? 133.746 90.286 101.474 1.00 30.00 211 LEU A C 1
ATOM 1659 O O . LEU A 1 211 ? 133.463 90.627 100.335 1.00 30.00 211 LEU A O 1
ATOM 1664 N N . GLU A 1 212 ? 133.972 91.121 102.469 1.00 30.00 212 GLU A N 1
ATOM 1665 C CA . GLU A 1 212 ? 133.880 92.580 102.272 1.00 30.00 212 GLU A CA 1
ATOM 1666 C C . GLU A 1 212 ? 134.907 92.893 101.194 1.00 30.00 212 GLU A C 1
ATOM 1667 O O . GLU A 1 212 ? 134.558 93.587 100.234 1.00 30.00 212 GLU A O 1
ATOM 1673 N N . GLU A 1 213 ? 136.087 92.291 101.291 1.00 30.00 213 GLU A N 1
ATOM 1674 C CA . GLU A 1 213 ? 137.185 92.538 100.330 1.00 30.00 213 GLU A CA 1
ATOM 1675 C C . GLU A 1 213 ? 136.764 92.055 98.949 1.00 30.00 213 GLU A C 1
ATOM 1676 O O . GLU A 1 213 ? 136.889 92.835 97.998 1.00 30.00 213 GLU A O 1
ATOM 1682 N N . MET A 1 214 ? 136.225 90.848 98.851 1.00 30.00 214 MET A N 1
ATOM 1683 C CA . MET A 1 214 ? 135.866 90.249 97.544 1.00 30.00 214 MET A CA 1
ATOM 1684 C C . MET A 1 214 ? 134.679 90.988 96.954 1.00 30.00 214 MET A C 1
ATOM 1685 O O . MET A 1 214 ? 134.719 91.286 95.759 1.00 30.00 214 MET A O 1
ATOM 1690 N N . LEU A 1 215 ? 133.690 91.310 97.768 1.00 30.00 215 LEU A N 1
ATOM 1691 C CA . LEU A 1 215 ? 132.435 91.914 97.272 1.00 30.00 215 LEU A CA 1
ATOM 1692 C C . LEU A 1 215 ? 132.770 93.312 96.763 1.00 30.00 215 LEU A C 1
ATOM 1693 O O . LEU A 1 215 ? 132.195 93.703 95.737 1.00 30.00 215 LEU A O 1
ATOM 1698 N N . THR A 1 216 ? 133.674 94.025 97.433 1.00 30.00 216 THR A N 1
ATOM 1699 C CA . THR A 1 216 ? 134.111 95.385 97.021 1.00 30.00 216 THR A CA 1
ATOM 1700 C C . THR A 1 216 ? 134.960 95.302 95.760 1.00 30.00 216 THR A C 1
ATOM 1701 O O . THR A 1 216 ? 134.736 96.115 94.853 1.00 30.00 216 THR A O 1
ATOM 1705 N N . ALA A 1 217 ? 135.870 94.339 95.690 1.00 30.00 217 ALA A N 1
ATOM 1706 C CA . ALA A 1 217 ? 136.836 94.215 94.580 1.00 30.00 217 ALA A CA 1
ATOM 1707 C C . ALA A 1 217 ? 136.161 93.920 93.245 1.00 30.00 217 ALA A C 1
ATOM 1708 O O . ALA A 1 217 ? 136.594 94.505 92.248 1.00 30.00 217 ALA A O 1
ATOM 1710 N N . CYS A 1 218 ? 135.150 93.065 93.213 1.00 30.00 218 CYS A N 1
ATOM 1711 C CA . CYS A 1 218 ? 134.527 92.632 91.938 1.00 30.00 218 CYS A CA 1
ATOM 1712 C C . CYS A 1 218 ? 133.316 93.517 91.663 1.00 30.00 218 CYS A C 1
ATOM 1713 O O . CYS A 1 218 ? 132.521 93.168 90.777 1.00 30.00 218 CYS A O 1
ATOM 1716 N N . GLN A 1 219 ? 133.200 94.637 92.371 1.00 30.00 219 GLN A N 1
ATOM 1717 C CA . GLN A 1 219 ? 132.092 95.589 92.127 1.00 30.00 219 GLN A CA 1
ATOM 1718 C C . GLN A 1 219 ? 132.376 96.293 90.802 1.00 30.00 219 GLN A C 1
ATOM 1719 O O . GLN A 1 219 ? 133.378 97.026 90.739 1.00 30.00 219 GLN A O 1
ATOM 1725 N N . GLY A 1 220 ? 131.542 96.067 89.783 1.00 30.00 220 GLY A N 1
ATOM 1726 C CA . GLY A 1 220 ? 131.703 96.697 88.458 1.00 30.00 220 GLY A CA 1
ATOM 1727 C C . GLY A 1 220 ? 132.508 95.843 87.495 1.00 30.00 220 GLY A C 1
ATOM 1728 O O . GLY A 1 220 ? 132.797 96.341 86.3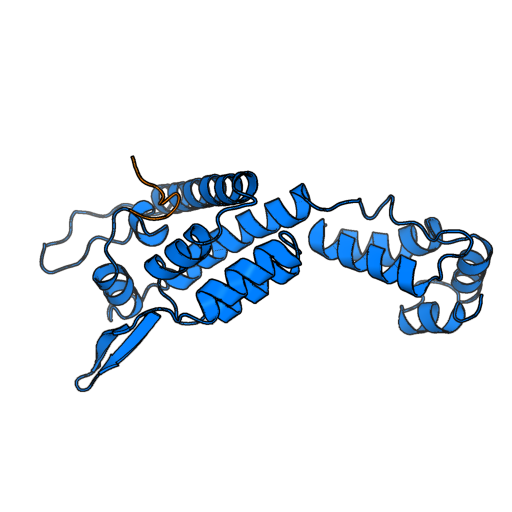94 1.00 30.00 220 GLY A O 1
ATOM 1729 N N . VAL A 1 221 ? 132.850 94.607 87.864 1.00 30.00 221 VAL A N 1
ATOM 1730 C CA . VAL A 1 221 ? 133.686 93.700 87.022 1.00 30.00 221 VAL A CA 1
ATOM 1731 C C . VAL A 1 221 ? 132.759 92.814 86.186 1.00 30.00 221 VAL A C 1
ATOM 1732 O O . VAL A 1 221 ? 132.246 93.329 85.178 1.00 30.00 221 VAL A O 1
ATOM 1736 N N . SER B 2 2 ? 89.322 59.296 109.470 1.00 30.00 2 SER B N 1
ATOM 1737 C CA . SER B 2 2 ? 89.775 59.765 110.802 1.00 30.00 2 SER B CA 1
ATOM 1738 C C . SER B 2 2 ? 89.455 61.254 110.977 1.00 30.00 2 SER B C 1
ATOM 1739 O O . SER B 2 2 ? 88.293 61.550 111.299 1.00 30.00 2 SER B O 1
ATOM 1742 N N . GLY B 2 3 ? 90.418 62.161 110.784 1.00 30.00 3 GLY B N 1
ATOM 1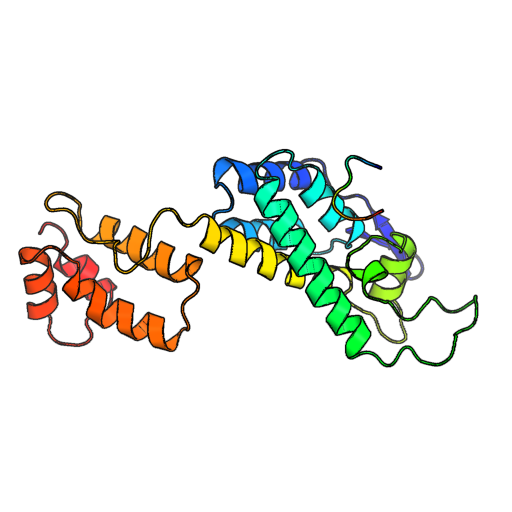743 C CA . GLY B 2 3 ? 90.203 63.608 110.954 1.00 30.00 3 GLY B CA 1
ATOM 1744 C C . GLY B 2 3 ? 90.995 64.431 109.964 1.00 30.00 3 GLY B C 1
ATOM 1745 O O . GLY B 2 3 ? 91.743 63.830 109.179 1.00 30.00 3 GLY B O 1
ATOM 1746 N N . VAL B 2 4 ? 90.851 65.754 110.006 1.00 30.00 4 VAL B N 1
ATOM 1747 C CA . VAL B 2 4 ? 91.624 66.691 109.146 1.00 30.00 4 VAL B CA 1
ATOM 1748 C C . VAL B 2 4 ? 92.679 67.302 110.063 1.00 30.00 4 VAL B C 1
ATOM 1749 O O . VAL B 2 4 ? 93.045 68.455 109.832 1.00 30.00 4 VAL B O 1
ATOM 1753 N N . PHE B 2 5 ? 93.087 66.579 111.106 1.00 30.00 5 PHE B N 1
ATOM 1754 C CA . PHE B 2 5 ? 94.134 67.026 112.056 1.00 30.00 5 PHE B CA 1
ATOM 1755 C C . PHE B 2 5 ? 95.319 66.068 111.948 1.00 30.00 5 PHE B C 1
ATOM 1756 O O . PHE B 2 5 ? 95.344 65.077 112.696 1.00 30.00 5 PHE B O 1
ATOM 1764 N N . THR B 2 6 ? 96.271 66.347 111.055 1.00 30.00 6 THR B N 1
ATOM 1765 C CA . THR B 2 6 ? 97.484 65.509 110.860 1.00 30.00 6 THR B CA 1
ATOM 1766 C C . THR B 2 6 ? 98.273 65.490 112.167 1.00 30.00 6 THR B C 1
ATOM 1767 O O . THR B 2 6 ? 98.791 64.415 112.510 1.00 30.00 6 THR B O 1
ATOM 1771 N N . PHE B 2 7 ? 98.338 66.615 112.878 1.00 30.00 7 PHE B N 1
ATOM 1772 C CA . PHE B 2 7 ? 99.106 66.751 114.137 1.00 30.00 7 PHE B CA 1
ATOM 1773 C C . PHE B 2 7 ? 98.128 66.795 115.305 1.00 30.00 7 PHE B C 1
ATOM 1774 O O . PHE B 2 7 ? 97.024 67.316 115.122 1.00 30.00 7 PHE B O 1
ATOM 1782 N N . GLY B 2 8 ? 98.482 66.208 116.443 1.00 30.00 8 GLY B N 1
ATOM 1783 C CA . GLY B 2 8 ? 97.640 66.298 117.648 1.00 30.00 8 GLY B CA 1
ATOM 1784 C C . GLY B 2 8 ? 96.604 65.201 117.708 1.00 30.00 8 GLY B C 1
ATOM 1785 O O . GLY B 2 8 ? 96.817 64.171 117.048 1.00 30.00 8 GLY B O 1
ATOM 1786 N N . ALA B 2 9 ? 95.518 65.413 118.452 1.00 30.00 9 ALA B N 1
ATOM 1787 C CA . ALA B 2 9 ? 94.450 64.408 118.631 1.00 30.00 9 ALA B CA 1
ATOM 1788 C C . ALA B 2 9 ? 93.466 64.486 117.462 1.00 30.00 9 ALA B C 1
ATOM 1789 O O . ALA B 2 9 ? 93.415 63.503 116.698 1.00 30.00 9 ALA B O 1
#

Organism: Human immunodeficiency virus type 2 subtype A (isolate Ghana-1) (NCBI:txid11717)